Protein AF-A0A2T7FY55-F1 (afdb_monomer)

Solvent-accessible surface area (backbone atoms only — not comparable to full-atom values): 10833 Å² total; per-residue (Å²): 139,86,81,87,80,81,80,79,79,83,78,86,73,77,66,60,59,60,53,49,54,50,52,52,50,51,49,53,51,50,50,52,51,48,52,51,53,51,53,52,51,52,53,49,50,55,49,49,54,43,37,56,49,37,62,49,42,64,53,26,47,71,76,35,70,55,24,49,34,50,51,50,52,50,51,33,41,61,76,43,40,71,61,50,52,50,41,59,73,67,65,55,52,70,69,58,51,50,53,43,38,58,64,56,46,41,40,45,101,42,74,67,47,20,49,52,46,49,47,32,54,52,54,53,24,46,53,31,30,36,42,39,50,20,45,70,40,66,50,97,87,44,103,50,57,75,37,64,60,69,58,48,42,75,75,40,30,74,56,28,32,58,49,38,78,70,40,45,70,61,36,52,54,50,20,71,73,70,76,45,79,58,35,53,25,24,45,41,32,42,76,27,82,63,50,55,131

Structure (mmCIF, N/CA/C/O backbone):
data_AF-A0A2T7FY55-F1
#
_entry.id   AF-A0A2T7FY55-F1
#
loop_
_atom_site.group_PDB
_atom_site.id
_atom_site.type_symbol
_atom_site.label_atom_id
_atom_site.label_alt_id
_atom_site.label_comp_id
_atom_site.label_asym_id
_atom_site.label_entity_id
_atom_site.label_seq_id
_atom_site.pdbx_PDB_ins_code
_atom_site.Cartn_x
_atom_site.Cartn_y
_atom_site.Cartn_z
_atom_site.occupancy
_atom_site.B_iso_or_equiv
_atom_site.auth_seq_id
_atom_site.auth_comp_id
_atom_site.auth_asym_id
_atom_site.auth_atom_id
_atom_site.pdbx_PDB_model_num
ATOM 1 N N . MET A 1 1 ? 41.873 37.526 -88.642 1.00 41.06 1 MET A N 1
ATOM 2 C CA . MET A 1 1 ? 42.008 36.178 -88.055 1.00 41.06 1 MET A CA 1
ATOM 3 C C . MET A 1 1 ? 41.679 36.303 -86.583 1.00 41.06 1 MET A C 1
ATOM 5 O O . MET A 1 1 ? 42.446 36.908 -85.849 1.00 41.06 1 MET A O 1
ATOM 9 N N . ALA A 1 2 ? 40.479 35.867 -86.211 1.00 38.84 2 ALA A N 1
ATOM 10 C CA . ALA A 1 2 ? 39.993 35.838 -84.839 1.00 38.84 2 ALA A CA 1
ATOM 11 C C . ALA A 1 2 ? 40.298 34.455 -84.254 1.00 38.84 2 ALA A C 1
ATOM 13 O O . ALA A 1 2 ? 40.080 33.453 -84.932 1.00 38.84 2 ALA A O 1
ATOM 14 N N . VAL A 1 3 ? 40.803 34.405 -83.024 1.00 41.91 3 VAL A N 1
ATOM 15 C CA . VAL A 1 3 ? 40.862 33.175 -82.230 1.00 41.91 3 VAL A CA 1
ATOM 16 C C . VAL A 1 3 ? 40.068 33.452 -80.961 1.00 41.91 3 VAL A C 1
ATOM 18 O O . VAL A 1 3 ? 40.543 34.122 -80.048 1.00 41.91 3 VAL A O 1
ATOM 21 N N . GLU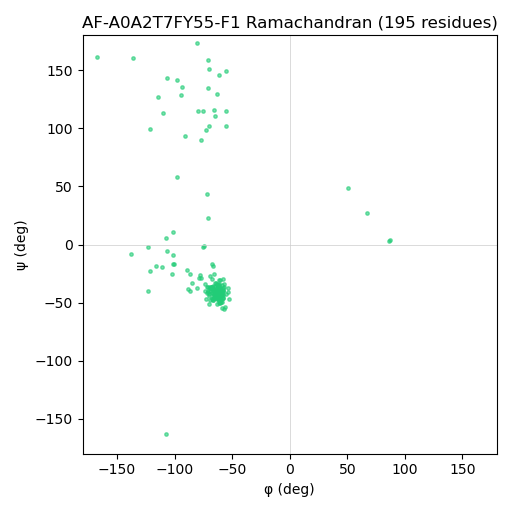 A 1 4 ? 38.819 32.989 -80.959 1.00 44.56 4 GLU A N 1
ATOM 22 C CA . GLU A 1 4 ? 37.976 32.875 -79.772 1.00 44.56 4 GLU A CA 1
ATOM 23 C C . GLU A 1 4 ? 38.596 31.846 -78.823 1.00 44.56 4 GLU A C 1
ATOM 25 O O . GLU A 1 4 ? 38.605 30.647 -79.097 1.00 44.56 4 GLU A O 1
ATOM 30 N N . ALA A 1 5 ? 39.106 32.310 -77.685 1.00 47.56 5 ALA A N 1
ATOM 31 C CA . ALA A 1 5 ? 39.381 31.451 -76.544 1.00 47.56 5 ALA A CA 1
ATOM 32 C C . ALA A 1 5 ? 38.128 31.426 -75.660 1.00 47.56 5 ALA A C 1
ATOM 34 O O . ALA A 1 5 ? 37.916 32.293 -74.814 1.00 47.56 5 ALA A O 1
ATOM 35 N N . THR A 1 6 ? 37.272 30.432 -75.889 1.00 47.34 6 THR A N 1
ATOM 36 C CA . THR A 1 6 ? 36.131 30.097 -75.031 1.00 47.34 6 THR A CA 1
ATOM 37 C C . THR A 1 6 ? 36.590 29.845 -73.596 1.00 47.34 6 THR A C 1
ATOM 39 O O . THR A 1 6 ? 37.279 28.860 -73.316 1.00 47.34 6 THR A O 1
ATOM 42 N N . SER A 1 7 ? 36.161 30.710 -72.676 1.00 47.16 7 SER A N 1
ATOM 43 C CA . SER A 1 7 ? 36.239 30.485 -71.238 1.00 47.16 7 SER A CA 1
ATOM 44 C C . SER A 1 7 ? 35.246 29.387 -70.849 1.00 47.16 7 SER A C 1
ATOM 46 O O . SER A 1 7 ? 34.036 29.586 -70.747 1.00 47.16 7 SER A O 1
ATOM 48 N N . LYS A 1 8 ? 35.752 28.171 -70.637 1.00 42.62 8 LYS A N 1
ATOM 49 C CA . LYS A 1 8 ? 34.955 27.098 -70.040 1.00 42.62 8 LYS A CA 1
ATOM 50 C C . LYS A 1 8 ? 34.866 27.358 -68.536 1.00 42.62 8 LYS A C 1
ATOM 52 O O . LYS A 1 8 ? 35.723 26.948 -67.761 1.00 42.62 8 LYS A O 1
ATOM 57 N N . SER A 1 9 ? 33.830 28.098 -68.150 1.00 41.28 9 SER A N 1
ATOM 58 C CA . SER A 1 9 ? 33.337 28.185 -66.777 1.00 41.28 9 SER A CA 1
ATOM 59 C C . SER A 1 9 ? 33.021 26.769 -66.277 1.00 41.28 9 SER A C 1
ATOM 61 O O . SER A 1 9 ? 32.007 26.181 -66.651 1.00 41.28 9 SER A O 1
ATOM 63 N N . LEU A 1 10 ? 33.908 26.191 -65.461 1.00 46.00 10 LEU A N 1
ATOM 64 C CA . LEU A 1 10 ? 33.531 25.094 -64.573 1.00 46.00 10 LEU A CA 1
ATOM 65 C C . LEU A 1 10 ? 32.698 25.706 -63.447 1.00 46.00 10 LEU A C 1
ATOM 67 O O . LEU A 1 10 ? 33.237 26.283 -62.506 1.00 46.00 10 LEU A O 1
ATOM 71 N N . ARG A 1 11 ? 31.378 25.607 -63.575 1.00 46.81 11 ARG A N 1
ATOM 72 C CA . ARG A 1 11 ? 30.421 25.873 -62.501 1.00 46.81 11 ARG A CA 1
ATOM 73 C C . ARG A 1 11 ? 30.360 24.636 -61.590 1.00 46.81 11 ARG A C 1
ATOM 75 O O . ARG A 1 11 ? 29.910 23.595 -62.070 1.00 46.81 11 ARG A O 1
ATOM 82 N N . PRO A 1 12 ? 30.770 24.696 -60.310 1.00 47.00 12 PRO A N 1
ATOM 83 C CA . PRO A 1 12 ? 30.614 23.594 -59.372 1.00 47.00 12 PRO A CA 1
ATOM 84 C C . PRO A 1 12 ? 29.356 23.827 -58.520 1.00 47.00 12 PRO A C 1
ATOM 86 O O . PRO A 1 12 ? 29.442 23.934 -57.301 1.00 47.00 12 PRO A O 1
ATOM 89 N N . ASP A 1 13 ? 28.189 23.960 -59.154 1.00 51.72 13 ASP A N 1
ATOM 90 C CA . ASP A 1 13 ? 26.934 24.265 -58.438 1.00 51.72 13 ASP A CA 1
ATOM 91 C C . ASP A 1 13 ? 26.038 23.024 -58.238 1.00 51.72 13 ASP A C 1
ATOM 93 O O . ASP A 1 13 ? 25.067 23.081 -57.491 1.00 51.72 13 ASP A O 1
ATOM 97 N N . GLY A 1 14 ? 26.361 21.884 -58.866 1.00 51.47 14 GLY A N 1
ATOM 98 C CA . GLY A 1 14 ? 25.497 20.691 -58.873 1.00 51.47 14 GLY A CA 1
ATOM 99 C C . GLY A 1 14 ? 25.698 19.689 -57.729 1.00 51.47 14 GLY A C 1
ATOM 100 O O . GLY A 1 14 ? 24.786 18.926 -57.440 1.00 51.47 14 GLY A O 1
ATOM 101 N N . ASP A 1 15 ? 26.862 19.685 -57.072 1.00 52.16 15 ASP A N 1
ATOM 102 C CA . ASP A 1 15 ? 27.245 18.622 -56.116 1.00 52.16 15 ASP A CA 1
ATOM 103 C C . ASP A 1 15 ? 27.054 19.037 -54.640 1.00 52.16 15 ASP A C 1
ATOM 105 O O . ASP A 1 15 ? 26.987 18.222 -53.722 1.00 52.16 15 ASP A O 1
ATOM 109 N N . ARG A 1 16 ? 26.911 20.346 -54.391 1.00 53.22 16 ARG A N 1
ATOM 110 C CA . ARG A 1 16 ? 26.749 20.899 -53.037 1.00 53.22 16 ARG A CA 1
ATOM 111 C C . ARG A 1 16 ? 25.334 20.754 -52.483 1.00 53.22 16 ARG A C 1
ATOM 113 O O . ARG A 1 16 ? 25.193 20.637 -51.271 1.00 53.22 16 ARG A O 1
ATOM 120 N N . SER A 1 17 ? 24.302 20.737 -53.329 1.00 57.53 17 SER A N 1
ATOM 121 C CA . SER A 1 17 ? 22.912 20.588 -52.872 1.00 57.53 17 SER A CA 1
ATOM 122 C C . SER A 1 17 ? 22.618 19.166 -52.389 1.00 57.53 17 SER A C 1
ATOM 124 O O . SER A 1 17 ? 22.025 18.992 -51.329 1.00 57.53 17 SER A O 1
ATOM 126 N N . ALA A 1 18 ? 23.105 18.145 -53.102 1.00 57.88 18 ALA A N 1
ATOM 127 C CA . ALA A 1 18 ? 22.964 16.746 -52.701 1.00 57.88 18 ALA A CA 1
ATOM 128 C C . ALA A 1 18 ? 23.719 16.446 -51.395 1.00 57.88 18 ALA A C 1
ATOM 130 O O . ALA A 1 18 ? 23.165 15.816 -50.495 1.00 57.88 18 ALA A O 1
ATOM 131 N N . ALA A 1 19 ? 24.946 16.961 -51.252 1.00 60.97 19 ALA A N 1
ATOM 132 C CA . ALA A 1 19 ? 25.721 16.840 -50.019 1.00 60.97 19 ALA A CA 1
ATOM 133 C C . ALA A 1 19 ? 25.040 17.536 -48.825 1.00 60.97 19 ALA A C 1
ATOM 135 O O . ALA A 1 19 ? 25.044 17.001 -47.717 1.00 60.97 19 ALA A O 1
ATOM 136 N N . PHE A 1 20 ? 24.413 18.696 -49.053 1.00 64.12 20 PHE A N 1
ATOM 137 C CA . PHE A 1 20 ? 23.680 19.427 -48.019 1.00 64.12 20 PHE A CA 1
ATOM 138 C C . PHE A 1 20 ? 22.450 18.649 -47.531 1.00 64.12 20 PHE A C 1
ATOM 140 O O . PHE A 1 20 ? 22.283 18.466 -46.328 1.00 64.12 20 PHE A O 1
ATOM 147 N N . HIS A 1 21 ? 21.654 18.091 -48.449 1.00 67.81 21 HIS A N 1
ATOM 148 C CA . HIS A 1 21 ? 20.511 17.246 -48.093 1.00 67.81 21 HIS A CA 1
ATOM 149 C C . HIS A 1 21 ? 20.922 15.949 -47.382 1.00 67.81 21 HIS A C 1
ATOM 151 O O . HIS A 1 21 ? 20.207 15.479 -46.500 1.00 67.81 21 HIS A O 1
ATOM 157 N N . TYR A 1 22 ? 22.082 15.379 -47.721 1.00 73.69 22 TYR A N 1
ATOM 158 C CA . TYR A 1 22 ? 22.590 14.174 -47.064 1.00 73.69 22 TYR A CA 1
ATOM 159 C C . TYR A 1 22 ? 23.028 14.450 -45.618 1.00 73.69 22 TYR A C 1
ATOM 161 O O . TYR A 1 22 ? 22.708 13.679 -44.715 1.00 73.69 22 TYR A O 1
ATOM 169 N N . ILE A 1 23 ? 23.714 15.574 -45.378 1.00 76.94 23 ILE A N 1
ATOM 170 C CA . ILE A 1 23 ? 24.108 16.005 -44.028 1.00 76.94 23 ILE A CA 1
ATOM 171 C C . ILE A 1 23 ? 22.873 16.340 -43.184 1.00 76.94 23 ILE A C 1
ATOM 173 O O . ILE A 1 23 ? 22.800 15.940 -42.023 1.00 76.94 23 ILE A O 1
ATOM 177 N N . GLU A 1 24 ? 21.888 17.025 -43.764 1.00 78.19 24 GLU A N 1
ATOM 178 C CA . GLU A 1 24 ? 20.630 17.349 -43.090 1.00 78.19 24 GLU A CA 1
ATOM 179 C C . GLU A 1 24 ? 19.862 16.077 -42.695 1.00 78.19 24 GLU A C 1
ATOM 181 O O . GLU A 1 24 ? 19.454 15.936 -41.542 1.00 78.19 24 GLU A O 1
ATOM 186 N N . LEU A 1 25 ? 19.746 15.100 -43.602 1.00 84.69 25 LEU A N 1
ATOM 187 C CA . LEU A 1 25 ? 19.111 13.811 -43.321 1.00 84.69 25 LEU A CA 1
ATOM 188 C C . LEU A 1 25 ? 19.842 13.041 -42.210 1.00 84.69 25 LEU A C 1
ATOM 190 O O . LEU A 1 25 ? 19.200 12.542 -41.287 1.00 84.69 25 LEU A O 1
ATOM 194 N N . ILE A 1 26 ? 21.178 12.963 -42.266 1.00 85.25 26 ILE A N 1
ATOM 195 C CA . ILE A 1 26 ? 21.984 12.310 -41.222 1.00 85.25 26 ILE A CA 1
ATOM 196 C C . ILE A 1 26 ? 21.785 13.011 -39.879 1.00 85.25 26 ILE A C 1
ATOM 198 O O . ILE A 1 26 ? 21.645 12.332 -38.865 1.00 85.25 26 ILE A O 1
ATOM 202 N N . SER A 1 27 ? 21.736 14.346 -39.863 1.00 85.19 27 SER A N 1
ATOM 203 C CA . SER A 1 27 ? 21.468 15.115 -38.648 1.00 85.19 27 SER A CA 1
ATOM 204 C C . SER A 1 27 ? 20.103 14.763 -38.063 1.00 85.19 27 SER A C 1
ATOM 206 O O . SER A 1 27 ? 20.018 14.463 -36.877 1.00 85.19 27 SER A O 1
ATOM 208 N N . TRP A 1 28 ? 19.046 14.729 -38.878 1.00 83.88 28 TRP A N 1
ATOM 209 C CA . TRP A 1 28 ? 17.704 14.354 -38.421 1.00 83.88 28 TRP A CA 1
ATOM 210 C C . TRP A 1 28 ? 17.645 12.928 -37.878 1.00 83.88 28 TRP A C 1
ATOM 212 O O . TRP A 1 28 ? 17.066 12.702 -36.816 1.00 83.88 28 TRP A O 1
ATOM 222 N N . VAL A 1 29 ? 18.276 11.972 -38.564 1.00 88.19 29 VAL A N 1
ATOM 223 C CA . VAL A 1 29 ? 18.352 10.580 -38.102 1.00 88.19 29 VAL A CA 1
ATOM 224 C C . VAL A 1 29 ? 19.142 10.492 -36.798 1.00 88.19 29 VAL A C 1
ATOM 226 O O . VAL A 1 29 ? 18.687 9.848 -35.857 1.00 88.19 29 VAL A O 1
ATOM 229 N 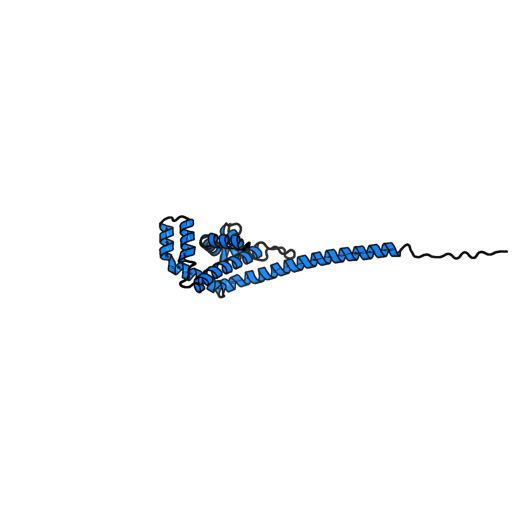N . ALA A 1 30 ? 20.283 11.175 -36.694 1.00 86.88 30 ALA A N 1
ATOM 230 C CA . ALA A 1 30 ? 21.091 11.202 -35.480 1.00 86.88 30 ALA A CA 1
ATOM 231 C C . ALA A 1 30 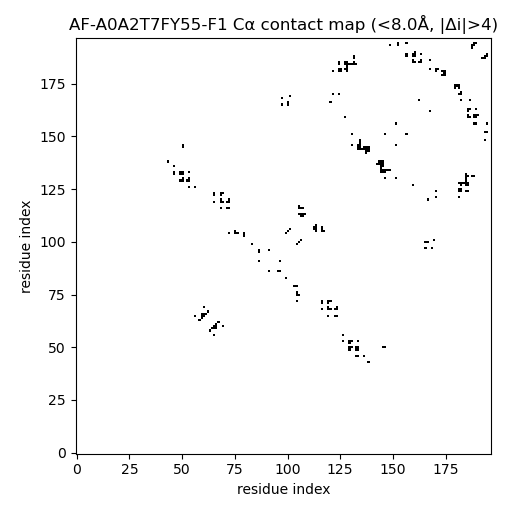? 20.328 11.826 -34.302 1.00 86.88 30 ALA A C 1
ATOM 233 O O . ALA A 1 30 ? 20.365 11.286 -33.197 1.00 86.88 30 ALA A O 1
ATOM 234 N N . THR A 1 31 ? 19.585 12.913 -34.527 1.00 87.19 31 THR A N 1
ATOM 235 C CA . THR A 1 31 ? 18.724 13.526 -33.509 1.00 87.19 31 THR A CA 1
ATOM 236 C C . THR A 1 31 ? 17.586 12.593 -33.103 1.00 87.19 31 THR A C 1
ATOM 238 O O . THR A 1 31 ? 17.352 12.418 -31.910 1.00 87.19 31 THR A O 1
ATOM 241 N N . ALA A 1 32 ? 16.910 11.947 -34.056 1.00 86.25 32 ALA A N 1
ATOM 242 C CA . ALA A 1 32 ? 15.831 11.005 -33.766 1.00 86.25 32 ALA A CA 1
ATOM 243 C C . ALA A 1 32 ? 16.333 9.806 -32.945 1.00 86.25 32 ALA A C 1
ATOM 245 O O . ALA A 1 32 ? 15.726 9.450 -31.935 1.00 86.25 32 ALA A O 1
ATOM 246 N N . VAL A 1 33 ? 17.480 9.234 -33.323 1.00 89.31 33 VAL A N 1
ATOM 247 C CA . VAL A 1 33 ? 18.140 8.157 -32.573 1.00 89.31 33 VAL A CA 1
ATOM 248 C C . VAL A 1 33 ? 18.578 8.646 -31.192 1.00 89.31 33 VAL A C 1
ATOM 250 O O . VAL A 1 33 ? 18.373 7.941 -30.210 1.00 89.31 33 VAL A O 1
ATOM 253 N N . GLY A 1 34 ? 19.121 9.860 -31.084 1.00 81.69 34 GLY A N 1
ATOM 254 C CA . GLY A 1 34 ? 19.513 10.456 -29.808 1.00 81.69 34 GLY A CA 1
ATOM 255 C C . GLY A 1 34 ? 18.332 10.642 -28.852 1.00 81.69 34 GLY A C 1
ATOM 256 O O . GLY A 1 34 ? 18.419 10.246 -27.691 1.00 81.69 34 GLY A O 1
ATOM 257 N N . ILE A 1 35 ? 17.207 11.179 -29.338 1.00 83.44 35 ILE A N 1
ATOM 258 C CA . ILE A 1 35 ? 15.971 11.344 -28.554 1.00 83.44 35 ILE A CA 1
ATOM 259 C C . ILE A 1 35 ? 15.442 9.982 -28.115 1.00 83.44 35 ILE A C 1
ATOM 261 O O . ILE A 1 35 ? 15.131 9.796 -26.940 1.00 83.44 35 ILE A O 1
ATOM 265 N N . PHE A 1 36 ? 15.387 9.024 -29.042 1.00 81.12 36 PHE A N 1
ATOM 266 C CA . PHE A 1 36 ? 14.952 7.663 -28.760 1.00 81.12 36 PHE A CA 1
ATOM 267 C C . PHE A 1 36 ? 15.811 7.045 -27.651 1.00 81.12 36 PHE A C 1
ATOM 269 O O . PHE A 1 36 ? 15.294 6.684 -26.598 1.00 81.12 36 PHE A O 1
ATOM 276 N N . LEU A 1 37 ? 17.134 7.013 -27.820 1.00 79.50 37 LEU A N 1
ATOM 277 C CA . LEU A 1 37 ? 18.049 6.451 -26.825 1.00 79.50 37 LEU A CA 1
ATOM 278 C C . LEU A 1 37 ? 17.951 7.160 -25.470 1.00 79.50 37 LEU A C 1
ATOM 280 O O . LEU A 1 37 ? 17.925 6.486 -24.443 1.00 79.50 37 LEU A O 1
ATOM 284 N N . THR A 1 38 ? 17.840 8.490 -25.452 1.00 76.00 38 THR A N 1
ATOM 285 C CA . THR A 1 38 ? 17.700 9.263 -24.207 1.00 76.00 38 THR A CA 1
ATOM 286 C C . THR A 1 38 ? 16.398 8.921 -23.484 1.00 76.00 38 THR A C 1
ATOM 288 O O . THR A 1 38 ? 16.406 8.719 -22.271 1.00 76.00 38 THR A O 1
ATOM 291 N N . PHE A 1 39 ? 15.285 8.792 -24.213 1.00 74.44 39 PHE A N 1
ATOM 292 C CA . PHE A 1 39 ? 14.002 8.386 -23.640 1.00 74.44 39 PHE A CA 1
ATOM 293 C C . PHE A 1 39 ? 14.090 6.997 -22.995 1.00 74.44 39 PHE A C 1
ATOM 295 O O . PHE A 1 39 ? 13.669 6.817 -21.853 1.00 74.44 39 PHE A O 1
ATOM 302 N N . PHE A 1 40 ? 14.707 6.030 -23.681 1.00 73.06 40 PHE A N 1
ATOM 303 C CA . PHE A 1 40 ? 14.899 4.683 -23.138 1.00 73.06 40 PHE A CA 1
ATOM 304 C C . PHE A 1 40 ? 15.849 4.647 -21.943 1.00 73.06 40 PHE A C 1
ATOM 306 O O . PHE A 1 40 ? 15.582 3.923 -20.987 1.00 73.06 40 PHE A O 1
ATOM 313 N N . GLN A 1 41 ? 16.929 5.430 -21.959 1.00 74.81 41 GLN A N 1
ATOM 314 C CA . GLN A 1 41 ? 17.845 5.534 -20.822 1.00 74.81 41 GLN A CA 1
ATOM 315 C C . GLN A 1 41 ? 17.155 6.138 -19.599 1.00 74.81 41 GLN A C 1
ATOM 317 O O . GLN A 1 41 ? 17.321 5.625 -18.496 1.00 74.81 41 GLN A O 1
ATOM 322 N N . LEU A 1 42 ? 16.341 7.180 -19.787 1.00 74.31 42 LEU A N 1
ATOM 323 C CA . LEU A 1 42 ? 15.595 7.807 -18.699 1.00 74.31 42 LEU A CA 1
ATOM 324 C C . LEU A 1 42 ? 14.518 6.868 -18.139 1.00 74.31 42 LEU A C 1
ATOM 326 O O . LEU A 1 42 ? 14.367 6.753 -16.923 1.00 74.31 42 LEU A O 1
ATOM 330 N N . ALA A 1 43 ? 13.802 6.157 -19.014 1.00 67.69 43 ALA A N 1
ATOM 331 C CA . ALA A 1 43 ? 12.832 5.145 -18.611 1.00 67.69 43 ALA A CA 1
ATOM 332 C C . ALA A 1 43 ? 13.508 4.009 -17.825 1.00 67.69 43 ALA A C 1
ATOM 334 O O . ALA A 1 43 ? 13.060 3.672 -16.730 1.00 67.69 43 ALA A O 1
ATOM 335 N N . ALA A 1 44 ? 14.624 3.476 -18.332 1.00 66.19 44 ALA A N 1
ATOM 336 C CA . ALA A 1 44 ? 15.397 2.439 -17.657 1.00 66.19 44 ALA A CA 1
ATOM 337 C C . ALA A 1 44 ? 15.917 2.914 -16.294 1.00 66.19 44 ALA A C 1
ATOM 339 O O . ALA A 1 44 ? 15.718 2.206 -15.312 1.00 66.19 44 ALA A O 1
ATOM 340 N N . ALA A 1 45 ? 16.476 4.127 -16.210 1.00 67.25 45 ALA A N 1
ATOM 341 C CA . ALA A 1 45 ? 16.986 4.714 -14.971 1.00 67.25 45 ALA A CA 1
ATOM 342 C C . ALA A 1 45 ? 15.886 4.931 -13.920 1.00 67.25 45 ALA A C 1
ATOM 344 O O . ALA A 1 45 ? 16.094 4.654 -12.740 1.00 67.25 45 ALA A O 1
ATOM 345 N N . ASN A 1 46 ? 14.698 5.381 -14.336 1.00 67.75 46 ASN A N 1
ATOM 346 C CA . ASN A 1 46 ? 13.552 5.521 -13.436 1.00 67.75 46 ASN A CA 1
ATOM 347 C C . ASN A 1 46 ? 13.098 4.167 -12.886 1.00 67.75 46 ASN A C 1
ATOM 349 O O . ASN A 1 46 ? 12.847 4.051 -11.687 1.00 67.75 46 ASN A O 1
ATOM 353 N N . ILE A 1 47 ? 13.031 3.141 -13.738 1.00 62.41 47 ILE A N 1
ATOM 354 C CA . ILE A 1 47 ? 12.717 1.778 -13.304 1.00 62.41 47 ILE A CA 1
ATOM 355 C C . ILE A 1 47 ? 13.844 1.246 -12.408 1.00 62.41 47 ILE A C 1
ATOM 357 O O . ILE A 1 47 ? 13.540 0.666 -11.377 1.00 62.41 47 ILE A O 1
ATOM 361 N N . ASP A 1 48 ? 15.121 1.486 -12.738 1.00 63.06 48 ASP A N 1
ATOM 362 C CA . ASP A 1 48 ? 16.286 1.015 -11.968 1.00 63.06 48 ASP A CA 1
ATOM 363 C C . ASP A 1 48 ? 16.266 1.595 -10.555 1.00 63.06 48 ASP A C 1
ATOM 365 O O . ASP A 1 48 ? 16.462 0.870 -9.579 1.00 63.06 48 ASP A O 1
ATOM 369 N N . ARG A 1 49 ? 15.929 2.885 -10.441 1.00 62.97 49 ARG A N 1
ATOM 370 C CA . ARG A 1 49 ? 15.740 3.564 -9.160 1.00 62.97 49 ARG A CA 1
ATOM 371 C C . ARG A 1 49 ? 14.614 2.927 -8.344 1.00 62.97 49 ARG A C 1
ATOM 373 O O . ARG A 1 49 ? 14.812 2.667 -7.164 1.00 62.97 49 ARG A O 1
ATOM 380 N N . ARG A 1 50 ? 13.469 2.629 -8.971 1.00 60.56 50 ARG A N 1
ATOM 381 C CA . ARG A 1 50 ? 12.331 1.959 -8.313 1.00 60.56 50 ARG A CA 1
ATOM 382 C C . ARG A 1 50 ? 12.679 0.531 -7.871 1.00 60.56 50 ARG A C 1
ATOM 384 O O . ARG A 1 50 ? 12.367 0.151 -6.750 1.00 60.56 50 ARG A O 1
ATOM 391 N N . THR A 1 51 ? 13.401 -0.236 -8.689 1.00 59.94 51 THR A N 1
ATOM 392 C CA . THR A 1 51 ? 13.858 -1.594 -8.337 1.00 59.94 51 THR A CA 1
ATOM 393 C C . THR A 1 51 ? 14.934 -1.617 -7.253 1.00 59.94 51 THR A C 1
ATOM 395 O O . THR A 1 51 ? 14.910 -2.498 -6.397 1.00 59.94 51 THR A O 1
ATOM 398 N N . GLY A 1 52 ? 15.849 -0.642 -7.236 1.00 59.94 52 GLY A N 1
ATOM 399 C CA . GLY A 1 52 ? 16.815 -0.486 -6.146 1.00 59.94 52 GLY A CA 1
ATOM 400 C C . GLY A 1 52 ? 16.120 -0.223 -4.807 1.00 59.94 52 GLY A C 1
ATOM 401 O O . GLY A 1 52 ? 16.475 -0.829 -3.798 1.00 59.94 52 GLY A O 1
ATOM 402 N N . SER A 1 53 ? 15.072 0.606 -4.817 1.00 59.78 53 SER A N 1
ATOM 403 C CA . SER A 1 53 ? 14.212 0.826 -3.651 1.00 59.78 53 SER A CA 1
ATOM 404 C C . SER A 1 53 ? 13.432 -0.436 -3.257 1.00 59.78 53 SER A C 1
ATOM 406 O O . SER A 1 53 ? 13.368 -0.754 -2.072 1.00 59.78 53 SER A O 1
ATOM 408 N N . ALA A 1 54 ? 12.941 -1.219 -4.224 1.00 59.41 54 ALA A N 1
ATOM 409 C CA . ALA A 1 54 ? 12.185 -2.450 -3.972 1.00 59.41 54 ALA A CA 1
ATOM 410 C C . ALA A 1 54 ? 12.943 -3.495 -3.132 1.00 59.41 54 ALA A C 1
ATOM 412 O O . ALA A 1 54 ? 12.383 -4.062 -2.195 1.00 59.41 54 ALA A O 1
ATOM 413 N N . LEU A 1 55 ? 14.231 -3.718 -3.415 1.00 59.25 55 LEU A N 1
ATOM 414 C CA . LEU A 1 55 ? 15.073 -4.629 -2.625 1.00 59.25 55 LEU A CA 1
ATOM 415 C C . LEU A 1 55 ? 15.357 -4.092 -1.216 1.00 59.25 55 LEU A C 1
ATOM 417 O O . LEU A 1 55 ? 15.367 -4.868 -0.261 1.00 59.25 55 LEU A O 1
ATOM 421 N N . SER A 1 56 ? 15.526 -2.773 -1.073 1.00 64.81 56 SER A N 1
ATOM 422 C CA . SER A 1 56 ? 15.698 -2.145 0.243 1.00 64.81 56 SER A CA 1
ATOM 423 C C . SER A 1 56 ? 14.445 -2.255 1.115 1.00 64.81 56 SER A C 1
ATOM 425 O O . SER A 1 56 ? 14.556 -2.321 2.336 1.00 64.81 56 SER A O 1
ATOM 427 N N . TYR A 1 57 ? 13.256 -2.382 0.513 1.00 65.88 57 TYR A N 1
ATOM 428 C CA . TYR A 1 57 ? 12.017 -2.521 1.269 1.00 65.88 57 TYR A CA 1
ATOM 429 C C . TYR A 1 57 ? 11.913 -3.835 2.033 1.00 65.88 57 TYR A C 1
ATOM 431 O O . TYR A 1 57 ? 11.328 -3.828 3.106 1.00 65.88 57 TYR A O 1
ATOM 439 N N . ALA A 1 58 ? 12.511 -4.938 1.575 1.00 62.53 58 ALA A N 1
ATOM 440 C CA . ALA A 1 58 ? 12.530 -6.172 2.368 1.00 62.53 58 ALA A CA 1
ATOM 441 C C . ALA A 1 58 ? 13.289 -5.983 3.694 1.00 62.53 58 ALA A C 1
ATOM 443 O O . ALA A 1 58 ? 12.841 -6.436 4.749 1.00 62.53 58 ALA A O 1
ATOM 444 N N . GLU A 1 59 ? 14.404 -5.253 3.649 1.00 64.88 59 GLU A N 1
ATOM 445 C CA . GLU A 1 59 ? 15.176 -4.898 4.837 1.00 64.88 59 GLU A CA 1
ATOM 446 C C . GLU A 1 59 ? 14.415 -3.878 5.698 1.00 64.88 59 GLU A C 1
ATOM 448 O O . GLU A 1 59 ? 14.165 -4.141 6.878 1.00 64.88 59 GLU A O 1
ATOM 453 N N . SER A 1 60 ? 13.935 -2.777 5.103 1.00 66.88 60 SER A N 1
ATOM 454 C CA . SER A 1 60 ? 13.164 -1.735 5.796 1.00 66.88 60 SER A CA 1
ATOM 455 C C . SER A 1 60 ? 11.850 -2.242 6.396 1.00 66.88 60 SER A C 1
ATOM 457 O O . SER A 1 60 ? 11.429 -1.752 7.439 1.00 66.88 60 SER A O 1
ATOM 459 N N . PHE A 1 61 ? 11.218 -3.249 5.798 1.00 66.12 61 PHE A N 1
ATOM 460 C CA . PHE A 1 61 ? 10.024 -3.903 6.332 1.00 66.12 61 PHE A CA 1
ATOM 461 C C . PHE A 1 61 ? 10.330 -4.730 7.591 1.00 66.12 61 PHE A C 1
ATOM 463 O O . PHE A 1 61 ? 9.466 -4.908 8.455 1.00 66.12 61 PHE A O 1
ATOM 470 N N . SER A 1 62 ? 11.566 -5.222 7.728 1.00 62.06 62 SER A N 1
ATOM 471 C CA . SER A 1 62 ? 12.004 -5.976 8.905 1.00 62.06 62 SER A CA 1
ATOM 472 C C . SER A 1 62 ? 12.518 -5.076 10.042 1.00 62.06 62 SER A C 1
ATOM 474 O O . SER A 1 62 ? 12.205 -5.333 11.210 1.00 62.06 62 SER A O 1
ATOM 476 N N . THR A 1 63 ? 13.266 -4.013 9.722 1.00 64.00 63 THR A N 1
ATOM 477 C CA . THR A 1 63 ? 14.047 -3.232 10.704 1.00 64.00 63 THR A CA 1
ATOM 478 C C . THR A 1 63 ? 13.993 -1.710 10.537 1.00 64.00 63 THR A C 1
ATOM 480 O O . THR A 1 63 ? 14.486 -1.021 11.425 1.00 64.00 63 THR A O 1
ATOM 483 N N . GLY A 1 64 ? 13.402 -1.181 9.462 1.00 75.44 64 GLY A N 1
ATOM 484 C CA . GLY A 1 64 ? 13.331 0.261 9.177 1.00 75.44 64 GLY A CA 1
ATOM 485 C C . GLY A 1 64 ? 11.941 0.876 9.376 1.00 75.44 64 GLY A C 1
ATOM 486 O O . GLY A 1 64 ? 11.064 0.271 9.994 1.00 75.44 64 GLY A O 1
ATOM 487 N N . ASP A 1 65 ? 11.735 2.067 8.803 1.00 77.44 65 ASP A N 1
ATOM 488 C CA . ASP A 1 65 ? 10.520 2.885 8.970 1.00 77.44 65 ASP A CA 1
ATOM 489 C C . ASP A 1 65 ? 9.229 2.146 8.564 1.00 77.44 65 ASP A C 1
ATOM 491 O O . ASP A 1 65 ? 8.206 2.235 9.241 1.00 77.44 65 ASP A O 1
ATOM 495 N N . LEU A 1 66 ? 9.280 1.321 7.512 1.00 79.56 66 LEU A N 1
ATOM 496 C CA . LEU A 1 66 ? 8.154 0.466 7.104 1.00 79.56 66 LEU A CA 1
ATOM 497 C C . LEU A 1 66 ? 7.816 -0.601 8.151 1.00 79.56 66 LEU A C 1
ATOM 499 O O . LEU A 1 66 ? 6.647 -0.927 8.363 1.00 79.56 66 LEU A O 1
ATOM 503 N N . GLY A 1 67 ? 8.829 -1.134 8.836 1.00 78.81 67 GLY A N 1
ATOM 504 C CA . GLY A 1 67 ? 8.644 -2.018 9.979 1.00 78.81 67 GLY A CA 1
ATOM 505 C C . GLY A 1 67 ? 7.933 -1.314 11.135 1.00 78.81 67 GLY A C 1
ATOM 506 O O . GLY A 1 67 ? 7.105 -1.934 11.809 1.00 78.81 67 GLY A O 1
ATOM 507 N N . ASP A 1 68 ? 8.193 -0.023 11.336 1.00 85.25 68 ASP A N 1
ATOM 508 C CA . ASP A 1 68 ? 7.523 0.788 12.351 1.00 85.25 68 ASP A CA 1
ATOM 509 C C . ASP A 1 68 ? 6.085 1.135 11.963 1.00 85.25 68 ASP A C 1
ATOM 511 O O . ASP A 1 68 ? 5.196 0.988 12.805 1.00 85.25 68 ASP A O 1
ATOM 515 N N . PHE A 1 69 ? 5.809 1.448 10.694 1.00 86.31 69 PHE A N 1
ATOM 516 C CA . PHE A 1 69 ? 4.439 1.579 10.187 1.00 86.31 69 PHE A CA 1
ATOM 517 C C . PHE A 1 69 ? 3.649 0.277 10.318 1.00 86.31 69 PHE A C 1
ATOM 519 O O . PHE A 1 69 ? 2.524 0.283 10.824 1.00 86.31 69 PHE A O 1
ATOM 526 N N . ARG A 1 70 ? 4.255 -0.869 9.982 1.00 85.12 70 ARG A N 1
ATOM 527 C CA . ARG A 1 70 ? 3.636 -2.181 10.209 1.00 85.12 70 ARG A CA 1
ATOM 528 C C . ARG A 1 70 ? 3.340 -2.396 11.687 1.00 85.12 70 ARG A C 1
ATOM 530 O O . ARG A 1 70 ? 2.222 -2.759 12.039 1.00 85.12 70 ARG A O 1
ATOM 537 N N . ARG A 1 71 ? 4.314 -2.154 12.572 1.00 86.94 71 ARG A N 1
ATOM 538 C CA . ARG A 1 71 ? 4.123 -2.281 14.027 1.00 86.94 71 ARG A CA 1
ATOM 539 C C . ARG A 1 71 ? 3.036 -1.340 14.535 1.00 86.94 71 ARG A C 1
ATOM 541 O O . ARG A 1 71 ? 2.293 -1.734 15.430 1.00 86.94 71 ARG A O 1
ATOM 548 N N . LEU A 1 72 ? 2.937 -0.126 13.998 1.00 89.88 72 LEU A N 1
ATOM 549 C CA . LEU A 1 72 ? 1.910 0.848 14.355 1.00 89.88 72 LEU A CA 1
ATOM 550 C C . LEU A 1 72 ? 0.515 0.329 13.986 1.00 89.88 72 LEU A C 1
ATOM 552 O O . LEU A 1 72 ? -0.353 0.264 14.859 1.00 89.88 72 LEU A O 1
ATOM 556 N N . LEU A 1 73 ? 0.325 -0.129 12.744 1.00 88.19 73 LEU A N 1
ATOM 557 C CA . LEU A 1 73 ? -0.935 -0.728 12.296 1.00 88.19 73 LEU A CA 1
ATOM 558 C C . LEU A 1 73 ? -1.271 -1.999 13.079 1.00 88.19 73 LEU A C 1
ATOM 560 O O . LEU A 1 73 ? -2.389 -2.139 13.567 1.00 88.19 73 LEU A O 1
ATOM 564 N N . THR A 1 74 ? -0.294 -2.885 13.301 1.00 88.19 74 THR A N 1
ATOM 565 C CA . THR A 1 74 ? -0.476 -4.093 14.119 1.00 88.19 74 THR A CA 1
ATOM 566 C C . THR A 1 74 ? -0.882 -3.743 15.550 1.00 88.19 74 THR A C 1
ATOM 568 O O . THR A 1 74 ? -1.797 -4.357 16.087 1.00 88.19 74 THR A O 1
ATOM 571 N N . LYS A 1 75 ? -0.258 -2.743 16.187 1.00 89.62 75 LYS A N 1
ATOM 572 C CA . LYS A 1 75 ? -0.648 -2.291 17.534 1.00 89.62 75 LYS A CA 1
ATOM 573 C C . LYS A 1 75 ? -2.070 -1.735 17.555 1.00 89.62 75 LYS A C 1
ATOM 575 O O . LYS A 1 75 ? -2.799 -2.005 18.508 1.00 89.62 75 LYS A O 1
ATOM 580 N N . SER A 1 76 ? -2.461 -0.968 16.537 1.00 87.94 76 SER A N 1
ATOM 581 C CA . SER A 1 76 ? -3.824 -0.439 16.431 1.00 87.94 76 SER A CA 1
ATOM 582 C C . SER A 1 76 ? -4.854 -1.554 16.246 1.00 87.94 76 SER A C 1
ATOM 584 O O . SER A 1 76 ? -5.871 -1.591 16.940 1.00 87.94 76 SER A O 1
ATOM 586 N N . TYR A 1 77 ? -4.546 -2.525 15.385 1.00 86.31 77 TYR A N 1
ATOM 587 C CA . TYR A 1 77 ? -5.367 -3.712 15.182 1.00 86.31 77 TYR A CA 1
ATOM 588 C C . TYR A 1 77 ? -5.496 -4.534 16.469 1.00 86.31 77 TYR A C 1
ATOM 590 O O . TYR A 1 77 ? -6.605 -4.816 16.908 1.00 86.31 77 TYR A O 1
ATOM 598 N N . LEU A 1 78 ? -4.380 -4.854 17.137 1.00 87.06 78 LEU A N 1
ATOM 599 C CA . LEU A 1 78 ? -4.374 -5.656 18.365 1.00 87.06 78 LEU A CA 1
ATOM 600 C C . LEU A 1 78 ? -5.150 -5.000 19.509 1.00 87.06 78 LEU A C 1
ATOM 602 O O . LEU A 1 78 ? -5.812 -5.695 20.277 1.00 87.06 78 LEU A O 1
ATOM 606 N N . ARG A 1 79 ? -5.126 -3.667 19.602 1.00 87.62 79 ARG A N 1
ATOM 607 C CA . ARG A 1 79 ? -5.938 -2.915 20.569 1.00 87.62 79 ARG A CA 1
ATOM 608 C C . ARG A 1 79 ? -7.440 -3.133 20.364 1.00 87.62 79 ARG A C 1
ATOM 610 O O . ARG A 1 79 ? -8.203 -3.099 21.322 1.00 87.62 79 ARG A O 1
ATOM 617 N N . ASN A 1 80 ? -7.838 -3.379 19.122 1.00 86.44 80 ASN A N 1
ATOM 618 C CA . ASN A 1 80 ? -9.217 -3.544 18.687 1.00 86.44 80 ASN A CA 1
ATOM 619 C C . ASN A 1 80 ? -9.572 -5.006 18.343 1.00 86.44 80 ASN A C 1
ATOM 621 O O . ASN A 1 80 ? -10.689 -5.275 17.899 1.00 86.44 80 ASN A O 1
ATOM 625 N N . ALA A 1 81 ? -8.660 -5.959 18.576 1.00 84.56 81 ALA A N 1
ATOM 626 C CA . ALA A 1 81 ? -8.782 -7.339 18.103 1.00 84.56 81 ALA A CA 1
ATOM 627 C C . ALA A 1 81 ? -10.028 -8.050 18.642 1.00 84.56 81 ALA A C 1
ATOM 629 O O . ALA A 1 81 ? -10.705 -8.749 17.898 1.00 84.56 81 ALA A O 1
ATOM 630 N N . THR A 1 82 ? -10.385 -7.827 19.910 1.00 86.00 82 THR A N 1
ATOM 631 C CA . THR A 1 82 ? -11.594 -8.418 20.503 1.00 86.00 82 THR A CA 1
ATOM 632 C C . THR A 1 82 ? -12.865 -7.976 19.774 1.00 86.00 82 THR A C 1
ATOM 634 O O . THR A 1 82 ? -13.748 -8.793 19.531 1.00 86.00 82 THR A O 1
ATOM 637 N N . ASN A 1 83 ? -12.954 -6.698 19.397 1.00 82.94 83 ASN A N 1
ATOM 638 C CA . ASN A 1 83 ? -14.114 -6.158 18.684 1.00 82.94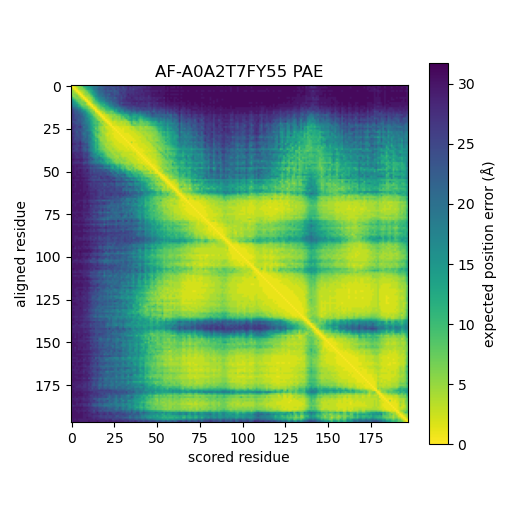 83 ASN A CA 1
ATOM 639 C C . ASN A 1 83 ? -14.153 -6.670 17.237 1.00 82.94 83 ASN A C 1
ATOM 641 O O . ASN A 1 83 ? -15.222 -6.991 16.720 1.00 82.94 83 ASN A O 1
ATOM 645 N N . PHE A 1 84 ? -12.984 -6.811 16.609 1.00 80.88 84 PHE A N 1
ATOM 646 C CA . PHE A 1 84 ? -12.868 -7.385 15.274 1.00 80.88 84 PHE A CA 1
ATOM 647 C C . PHE A 1 84 ? -13.279 -8.866 15.243 1.00 80.88 84 PHE A C 1
ATOM 649 O O . PHE A 1 84 ? -14.065 -9.270 14.390 1.00 80.88 84 PHE A O 1
ATOM 656 N N . GLU A 1 85 ? -12.840 -9.674 16.213 1.00 81.75 85 GLU A N 1
ATOM 657 C CA . GLU A 1 85 ? -13.258 -11.079 16.324 1.00 81.75 85 GLU A CA 1
ATOM 658 C C . GLU A 1 85 ? -14.764 -11.221 16.574 1.00 81.75 85 GLU A C 1
ATOM 660 O O . GLU A 1 85 ? -15.396 -12.143 16.055 1.00 81.75 85 GLU A O 1
ATOM 665 N N . GLN A 1 86 ? -15.374 -10.291 17.315 1.00 83.50 86 GLN A N 1
ATOM 666 C CA . GLN A 1 86 ? -16.828 -10.259 17.488 1.00 83.50 86 GLN A CA 1
ATOM 667 C C . GLN A 1 86 ? -17.552 -9.964 16.169 1.00 83.50 86 GLN A C 1
ATOM 669 O O . GLN A 1 86 ? -18.500 -10.677 15.837 1.00 83.50 86 GLN A O 1
ATOM 674 N N . LEU A 1 87 ? -17.084 -8.982 15.390 1.00 82.75 87 LEU A N 1
ATOM 675 C CA . LEU A 1 87 ? -17.618 -8.685 14.054 1.00 82.75 87 LEU A CA 1
ATOM 676 C C . LEU A 1 87 ? -17.485 -9.888 13.113 1.00 82.75 87 LEU A C 1
ATOM 678 O O . LEU A 1 87 ? -18.443 -10.260 12.432 1.00 82.75 87 LEU A O 1
ATOM 682 N N . ARG A 1 88 ? -16.327 -10.553 13.135 1.00 75.69 88 ARG A N 1
ATOM 683 C CA . ARG A 1 88 ? -16.064 -11.744 12.322 1.00 75.69 88 ARG A CA 1
ATOM 684 C C . ARG A 1 88 ? -16.969 -12.913 12.713 1.00 75.69 88 ARG A C 1
ATOM 686 O O . ARG A 1 88 ? -17.568 -13.555 11.853 1.00 75.69 88 ARG A O 1
ATOM 693 N N . THR A 1 89 ? -17.122 -13.160 14.014 1.00 82.12 89 THR A N 1
ATOM 694 C CA . THR A 1 89 ? -17.989 -14.225 14.550 1.00 82.12 89 THR A CA 1
ATOM 695 C C . THR A 1 89 ? -19.464 -13.959 14.242 1.00 82.12 89 THR A C 1
ATOM 697 O O . THR A 1 89 ? -20.220 -14.894 13.980 1.00 82.12 89 THR A O 1
ATOM 700 N N . ALA A 1 90 ? -19.869 -12.689 14.206 1.00 83.31 90 ALA A N 1
ATOM 701 C CA . ALA A 1 90 ? -21.219 -12.270 13.850 1.00 83.31 90 ALA A CA 1
ATOM 702 C C . ALA A 1 90 ? -21.525 -12.354 12.342 1.00 83.31 90 ALA A C 1
ATOM 704 O O . ALA A 1 90 ? -22.659 -12.074 11.957 1.00 83.31 90 ALA A O 1
ATOM 705 N N . ARG A 1 91 ? -20.556 -12.746 11.493 1.00 81.19 91 ARG A N 1
ATOM 706 C CA . ARG A 1 91 ? -20.656 -12.672 10.022 1.00 81.19 91 ARG A CA 1
ATOM 707 C C . ARG A 1 91 ? -21.105 -11.281 9.561 1.00 81.19 91 ARG A C 1
ATOM 709 O O . ARG A 1 91 ? -22.054 -11.154 8.788 1.00 81.19 91 ARG A O 1
ATOM 716 N N . ALA A 1 92 ? -20.453 -10.253 10.102 1.00 80.75 92 ALA A N 1
ATOM 717 C CA . ALA A 1 92 ? 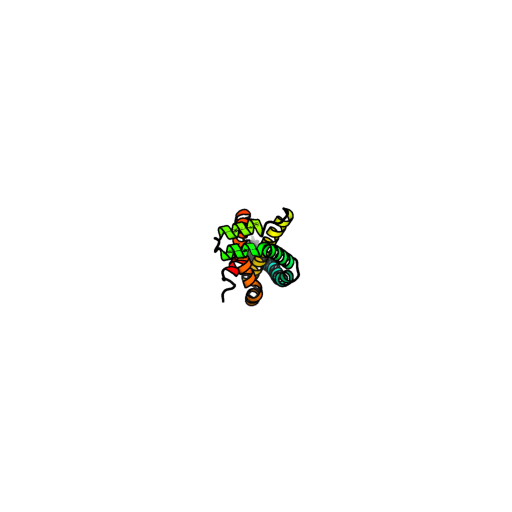-20.697 -8.872 9.716 1.00 80.75 92 ALA A CA 1
ATOM 718 C C . ALA A 1 92 ? -20.531 -8.678 8.199 1.00 80.75 92 ALA A C 1
ATOM 720 O O . ALA A 1 92 ? -19.747 -9.380 7.559 1.00 80.75 92 ALA A O 1
ATOM 721 N N . THR A 1 93 ? -21.288 -7.736 7.636 1.00 85.56 93 THR A N 1
ATOM 722 C CA . THR A 1 93 ? -21.150 -7.334 6.232 1.00 85.56 93 THR A CA 1
ATOM 723 C C . THR A 1 93 ? -19.849 -6.565 6.019 1.00 85.56 93 THR A C 1
ATOM 725 O O . THR A 1 93 ? -19.319 -5.968 6.958 1.00 85.56 93 THR A O 1
ATOM 728 N N . ASP A 1 94 ? -19.374 -6.525 4.777 1.00 82.00 94 ASP A N 1
ATOM 729 C CA . ASP A 1 94 ? -18.187 -5.761 4.376 1.00 82.00 94 ASP A CA 1
ATOM 730 C C . ASP A 1 94 ? -18.281 -4.285 4.800 1.00 82.00 94 ASP A C 1
ATOM 732 O O . ASP A 1 94 ? -17.345 -3.743 5.373 1.00 82.00 94 ASP A O 1
ATOM 736 N N . GLU A 1 95 ? -19.459 -3.670 4.666 1.00 85.62 95 GLU A N 1
ATOM 737 C CA . GLU A 1 95 ? -19.733 -2.29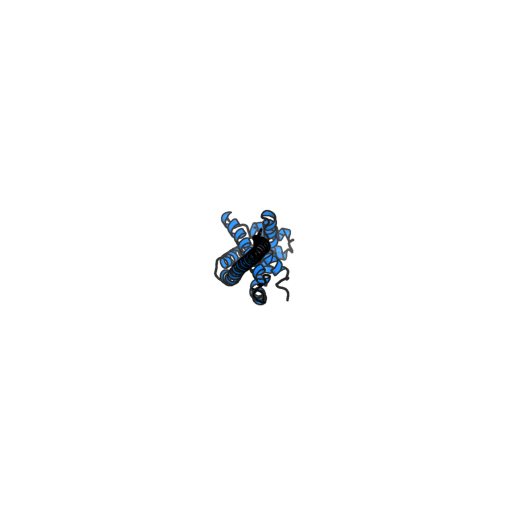1 5.108 1.00 85.62 95 GLU A CA 1
ATOM 738 C C . GLU A 1 95 ? -19.546 -2.101 6.624 1.00 85.62 95 GLU A C 1
ATOM 740 O O . GLU A 1 95 ? -19.072 -1.062 7.088 1.00 85.62 95 GLU A O 1
ATOM 745 N N . ALA A 1 96 ? -19.916 -3.102 7.428 1.00 84.81 96 ALA A N 1
ATOM 746 C CA . ALA A 1 96 ? -19.734 -3.051 8.876 1.00 84.81 96 ALA A CA 1
ATOM 747 C C . ALA A 1 96 ? -18.258 -3.231 9.265 1.00 84.81 96 ALA A C 1
ATOM 749 O O . ALA A 1 96 ? -17.798 -2.619 10.234 1.00 84.81 96 ALA A O 1
ATOM 750 N N . VAL A 1 97 ? -17.511 -4.036 8.503 1.00 84.19 97 VAL A N 1
ATOM 751 C CA . VAL A 1 97 ? -16.059 -4.189 8.656 1.00 84.19 97 VAL A CA 1
ATOM 752 C C . VAL A 1 97 ? -15.346 -2.895 8.269 1.00 84.19 97 VAL A C 1
ATOM 754 O O . VAL A 1 97 ? -14.539 -2.400 9.054 1.00 84.19 97 VAL A O 1
ATOM 757 N N . GLU A 1 98 ? -15.697 -2.295 7.133 1.00 87.19 98 GLU A N 1
ATOM 758 C CA . GLU A 1 98 ? -15.172 -1.006 6.678 1.00 87.19 98 GLU A CA 1
ATOM 759 C C . GLU A 1 98 ? -15.405 0.083 7.732 1.00 87.19 98 GLU A C 1
ATOM 761 O O . GLU A 1 98 ? -14.461 0.732 8.195 1.00 87.19 98 GLU A O 1
ATOM 766 N N . ALA A 1 99 ? -16.655 0.251 8.178 1.00 86.62 99 ALA A N 1
ATOM 767 C CA . ALA A 1 99 ? -17.007 1.248 9.181 1.00 86.62 99 ALA A CA 1
ATOM 768 C C . ALA A 1 99 ? -16.212 1.049 10.479 1.00 86.62 99 ALA A C 1
ATOM 770 O O . ALA A 1 99 ? -15.755 2.021 11.089 1.00 86.62 99 ALA A O 1
ATOM 771 N N . PHE A 1 100 ? -15.999 -0.200 10.900 1.00 87.44 100 PHE A N 1
ATOM 772 C CA . PHE A 1 100 ? -15.179 -0.516 12.064 1.00 87.44 100 PHE A CA 1
ATOM 773 C C . PHE A 1 100 ? -13.701 -0.175 11.852 1.00 87.44 100 PHE A C 1
ATOM 775 O O . PHE A 1 100 ? -13.098 0.482 12.702 1.00 87.44 100 PHE A O 1
ATOM 782 N N . VAL A 1 101 ? -13.112 -0.569 10.722 1.00 85.94 101 VAL A N 1
ATOM 783 C CA . VAL A 1 101 ? -11.712 -0.263 10.406 1.00 85.94 101 VAL A CA 1
ATOM 784 C C . VAL A 1 101 ? -11.497 1.250 10.401 1.00 85.94 101 VAL A C 1
ATOM 786 O O . VAL A 1 101 ? -10.587 1.743 11.069 1.00 85.94 101 VAL A O 1
ATOM 789 N N . MET A 1 102 ? -12.380 2.005 9.751 1.00 86.56 102 MET A N 1
ATOM 790 C CA . MET A 1 102 ? -12.273 3.462 9.658 1.00 86.56 102 MET A CA 1
ATOM 791 C C . MET A 1 102 ? -12.477 4.171 11.001 1.00 86.56 102 MET A C 1
ATOM 793 O O . MET A 1 102 ? -11.789 5.154 11.287 1.00 86.56 102 MET A O 1
ATOM 797 N N . SER A 1 103 ? -13.405 3.686 11.829 1.00 86.75 103 SER A N 1
ATOM 798 C CA . SER A 1 103 ? -13.754 4.321 13.108 1.00 86.75 103 SER A CA 1
ATOM 799 C C . SER A 1 103 ? -12.883 3.889 14.286 1.00 86.75 103 SER A C 1
ATOM 801 O O . SER A 1 103 ? -12.769 4.644 15.247 1.00 86.75 103 SER A O 1
ATOM 803 N N . SER A 1 104 ? -12.286 2.695 14.235 1.00 83.88 104 SER A N 1
ATOM 804 C CA . SER A 1 104 ? -11.621 2.073 15.389 1.00 83.88 104 SER A CA 1
ATOM 805 C C . SER A 1 104 ? -10.157 1.724 15.125 1.00 83.88 104 SER A C 1
ATOM 807 O O . SER A 1 104 ? -9.318 1.925 15.999 1.00 83.88 104 SER A O 1
ATOM 809 N N . VAL A 1 105 ? -9.821 1.219 13.932 1.00 85.75 105 VAL A N 1
ATOM 810 C CA . VAL A 1 105 ? -8.443 0.803 13.597 1.00 85.75 105 VAL A CA 1
ATOM 811 C C . VAL A 1 105 ? -7.625 1.970 13.039 1.00 85.75 105 VAL A C 1
ATOM 813 O O . VAL A 1 105 ? -6.448 2.109 13.367 1.00 85.75 105 VAL A O 1
ATOM 816 N N . LEU A 1 106 ? -8.240 2.829 12.228 1.00 88.69 106 LEU A N 1
ATOM 817 C CA . LEU A 1 106 ? -7.610 4.005 11.617 1.00 88.69 106 LEU A CA 1
ATOM 818 C C . LEU A 1 106 ? -7.963 5.318 12.327 1.00 88.69 106 LEU A C 1
ATOM 820 O O . LEU A 1 106 ? -7.662 6.392 11.807 1.00 88.69 106 LEU A O 1
ATOM 824 N N . SER A 1 107 ? -8.580 5.242 13.507 1.00 86.69 107 SER A N 1
ATOM 825 C CA . SER A 1 107 ? -8.821 6.393 14.375 1.00 86.69 107 SER A CA 1
ATOM 826 C C . SER A 1 107 ? -7.938 6.290 15.613 1.00 86.69 107 SER A C 1
ATOM 828 O O . SER A 1 107 ? -8.099 5.390 16.434 1.00 86.69 107 SER A O 1
ATOM 830 N N . GLY A 1 108 ? -6.989 7.213 15.741 1.00 81.31 108 GLY A N 1
ATOM 831 C CA . GLY A 1 108 ? -6.166 7.350 16.935 1.00 81.31 108 GLY A CA 1
ATOM 832 C C . GLY A 1 108 ? -6.882 8.110 18.053 1.00 81.31 108 GLY A C 1
ATOM 833 O O . GLY A 1 108 ? -7.951 8.687 17.865 1.00 81.31 108 GLY A O 1
ATOM 834 N N . GLU A 1 109 ? -6.248 8.165 19.222 1.00 84.25 109 GLU A N 1
ATOM 835 C CA . GLU A 1 109 ? -6.689 8.957 20.381 1.00 84.25 109 GLU A CA 1
ATOM 836 C C . GLU A 1 109 ? -6.603 10.472 20.116 1.00 84.25 109 GLU A C 1
ATOM 838 O O . GLU A 1 109 ? -7.234 11.274 20.801 1.00 84.25 109 GLU A O 1
ATOM 843 N N . SER A 1 110 ? -5.822 10.873 19.108 1.00 89.19 110 SER A N 1
ATOM 844 C CA . SER A 1 110 ? -5.665 12.257 18.663 1.00 89.19 110 SER A CA 1
ATOM 845 C C . SER A 1 110 ? -5.692 12.358 17.138 1.00 89.19 110 SER A C 1
ATOM 847 O O . SER A 1 110 ? -5.400 11.392 16.433 1.00 89.19 110 SER A O 1
ATOM 849 N N . ALA A 1 111 ? -5.968 13.557 16.617 1.00 88.31 111 ALA A N 1
ATOM 850 C CA . ALA A 1 111 ? -5.942 13.821 15.177 1.00 88.31 111 ALA A CA 1
ATOM 851 C C . ALA A 1 111 ? -4.569 13.528 14.541 1.00 88.31 111 ALA A C 1
ATOM 853 O O . ALA A 1 111 ? -4.512 13.035 13.417 1.00 88.31 111 ALA A O 1
ATOM 854 N N . ALA A 1 112 ? -3.477 13.786 15.270 1.00 89.06 112 ALA A N 1
ATOM 855 C CA . ALA A 1 112 ? -2.124 13.467 14.819 1.00 89.06 112 ALA A CA 1
ATOM 856 C C . ALA A 1 112 ? -1.932 11.953 14.662 1.00 89.06 112 ALA A C 1
ATOM 858 O O . ALA A 1 112 ? -1.475 11.495 13.623 1.00 89.06 112 ALA A O 1
ATOM 859 N N . GLN A 1 113 ? -2.378 11.168 15.644 1.00 87.94 113 GLN A N 1
ATOM 860 C CA . GLN A 1 113 ? -2.276 9.711 15.580 1.00 87.94 113 GLN A CA 1
ATOM 861 C C . GLN A 1 113 ? -3.180 9.106 14.493 1.00 87.94 113 GLN A C 1
ATOM 863 O O . GLN A 1 113 ? -2.785 8.159 13.820 1.00 87.94 113 GLN A O 1
ATOM 868 N N . THR A 1 114 ? -4.377 9.662 14.279 1.00 89.31 114 THR A N 1
ATOM 869 C CA . THR A 1 114 ? -5.243 9.291 13.145 1.00 89.31 114 THR A CA 1
ATOM 870 C C . THR A 1 114 ? -4.539 9.528 11.811 1.00 89.31 114 THR A C 1
ATOM 872 O O . THR A 1 114 ? -4.607 8.685 10.918 1.00 89.31 114 THR A O 1
ATOM 875 N N . LEU A 1 115 ? -3.846 10.661 11.668 1.00 89.81 115 LEU A N 1
ATOM 876 C CA . LEU A 1 115 ? -3.069 10.957 10.469 1.00 89.81 115 LEU A CA 1
ATOM 877 C C . LEU A 1 115 ? -1.907 9.970 10.299 1.00 89.81 115 LEU A C 1
ATOM 879 O O . LEU A 1 115 ? -1.743 9.437 9.208 1.00 89.81 115 LEU A O 1
ATOM 883 N N . GLU A 1 116 ? -1.150 9.679 11.358 1.00 90.94 116 GLU A N 1
ATOM 884 C CA . GLU A 1 116 ? -0.047 8.707 11.322 1.00 90.94 116 GLU A CA 1
ATOM 885 C C . GLU A 1 116 ? -0.514 7.306 10.910 1.00 90.94 116 GLU A C 1
ATOM 887 O O . GLU A 1 116 ? 0.117 6.674 10.067 1.00 90.94 116 GLU A O 1
ATOM 892 N N . LEU A 1 117 ? -1.641 6.829 11.451 1.00 91.50 117 LEU A N 1
ATOM 893 C CA . LEU A 1 117 ? -2.215 5.529 11.085 1.00 91.50 117 LEU A CA 1
ATOM 894 C C . LEU A 1 117 ? -2.619 5.481 9.612 1.00 91.50 117 LEU A C 1
ATOM 896 O O . LEU A 1 117 ? -2.349 4.500 8.928 1.00 91.50 117 LEU A O 1
ATOM 900 N N . ARG A 1 118 ? -3.244 6.548 9.113 1.00 91.38 118 ARG A N 1
ATOM 901 C CA . ARG A 1 118 ? -3.633 6.656 7.704 1.00 91.38 118 ARG A CA 1
ATOM 902 C C . ARG A 1 118 ? -2.416 6.704 6.788 1.00 91.38 118 ARG A C 1
ATOM 904 O O . ARG A 1 118 ? -2.364 5.947 5.827 1.00 91.38 118 ARG A O 1
ATOM 911 N N . MET A 1 119 ? -1.414 7.513 7.127 1.00 90.44 119 MET A N 1
ATOM 912 C CA . MET A 1 119 ? -0.146 7.575 6.396 1.00 90.44 119 MET A CA 1
ATOM 913 C C . MET A 1 119 ? 0.562 6.219 6.372 1.00 90.44 119 MET A C 1
ATOM 915 O O . MET A 1 119 ? 1.030 5.809 5.319 1.00 90.44 119 MET A O 1
ATOM 919 N N . ALA A 1 120 ? 0.562 5.480 7.484 1.00 91.88 120 ALA A N 1
ATOM 920 C CA . ALA A 1 120 ? 1.141 4.140 7.545 1.00 91.88 120 ALA A CA 1
ATOM 921 C C . ALA A 1 120 ? 0.502 3.170 6.535 1.00 91.88 120 ALA A C 1
ATOM 923 O O . ALA A 1 120 ? 1.208 2.355 5.942 1.00 91.88 120 ALA A O 1
ATOM 924 N N . VAL A 1 121 ? -0.816 3.258 6.309 1.00 92.50 121 VAL A N 1
ATOM 925 C CA . VAL A 1 121 ? -1.492 2.465 5.266 1.00 92.50 121 VAL A CA 1
ATOM 926 C C . VAL A 1 121 ? -1.010 2.880 3.873 1.00 92.50 121 VAL A C 1
ATOM 928 O O . VAL A 1 121 ? -0.703 2.017 3.056 1.00 92.50 121 VAL A O 1
ATOM 931 N N . LEU A 1 122 ? -0.886 4.181 3.604 1.00 91.25 122 LEU A N 1
ATOM 932 C CA . LEU A 1 122 ? -0.434 4.676 2.298 1.00 91.25 122 LEU A CA 1
ATOM 933 C C . LEU A 1 122 ? 1.018 4.282 1.991 1.00 91.25 122 LEU A C 1
ATOM 935 O O . LEU A 1 122 ? 1.303 3.847 0.883 1.00 91.25 122 LEU A O 1
ATOM 939 N N . GLU A 1 123 ? 1.915 4.373 2.972 1.00 89.56 123 GLU A N 1
ATOM 940 C CA . GLU A 1 123 ? 3.335 4.012 2.826 1.00 89.56 123 GLU A CA 1
ATOM 941 C C . GLU A 1 123 ? 3.521 2.509 2.564 1.00 89.56 123 GLU A C 1
ATOM 943 O O . GLU A 1 123 ? 4.333 2.099 1.735 1.00 89.56 123 GLU A O 1
ATOM 948 N N . ILE A 1 124 ? 2.733 1.659 3.232 1.00 90.38 124 ILE A N 1
ATOM 949 C CA . ILE A 1 124 ? 2.761 0.212 2.977 1.00 90.38 124 ILE A CA 1
ATOM 950 C C . ILE A 1 124 ? 2.145 -0.119 1.611 1.00 90.38 124 ILE A C 1
ATOM 952 O O . ILE A 1 124 ? 2.641 -1.015 0.928 1.00 90.38 124 ILE A O 1
ATOM 956 N N . ALA A 1 125 ? 1.099 0.594 1.187 1.00 91.31 125 ALA A N 1
ATOM 957 C CA . ALA A 1 125 ? 0.539 0.434 -0.152 1.00 91.31 125 ALA A CA 1
ATOM 958 C C . ALA A 1 125 ? 1.545 0.844 -1.243 1.00 91.31 125 ALA A C 1
ATOM 960 O O . ALA A 1 125 ? 1.759 0.066 -2.171 1.00 91.31 125 ALA A O 1
ATOM 961 N N . ASP A 1 126 ? 2.236 1.982 -1.093 1.00 87.62 126 ASP A N 1
ATOM 962 C CA . ASP A 1 126 ? 3.289 2.405 -2.031 1.00 87.62 126 ASP A CA 1
ATOM 963 C C . ASP A 1 126 ? 4.422 1.373 -2.096 1.00 87.62 126 ASP A C 1
ATOM 965 O O . ASP A 1 126 ? 4.848 0.998 -3.187 1.00 87.62 126 ASP A O 1
ATOM 969 N N . MET A 1 127 ? 4.849 0.814 -0.957 1.00 87.38 127 MET A N 1
ATOM 970 C CA . MET A 1 127 ? 5.822 -0.286 -0.938 1.00 87.38 127 MET A CA 1
ATOM 971 C C . MET A 1 127 ? 5.380 -1.451 -1.842 1.00 87.38 127 MET A C 1
ATOM 973 O O . MET A 1 127 ? 6.183 -1.959 -2.630 1.00 87.38 127 MET A O 1
ATOM 977 N N . PHE A 1 128 ? 4.117 -1.879 -1.754 1.00 88.69 128 PHE A N 1
ATOM 978 C CA . PHE A 1 128 ? 3.591 -2.946 -2.608 1.00 88.69 128 PHE A CA 1
ATOM 979 C C . PHE A 1 128 ? 3.516 -2.549 -4.084 1.00 88.69 128 PHE A C 1
ATOM 981 O O . PHE A 1 128 ? 3.814 -3.382 -4.942 1.00 88.69 128 PHE A O 1
ATOM 988 N N . ASP A 1 129 ? 3.196 -1.295 -4.395 1.00 87.44 129 ASP A N 1
ATOM 989 C CA . ASP A 1 129 ? 3.203 -0.782 -5.767 1.00 87.44 129 ASP A CA 1
ATOM 990 C C . ASP A 1 129 ? 4.622 -0.788 -6.359 1.00 87.44 129 ASP A C 1
ATOM 992 O O . ASP A 1 129 ? 4.827 -1.223 -7.495 1.00 87.44 129 ASP A O 1
ATOM 996 N N . GLN A 1 130 ? 5.639 -0.398 -5.582 1.00 82.50 130 GLN A N 1
ATOM 997 C CA . GLN A 1 130 ? 7.038 -0.480 -6.018 1.00 82.50 130 GLN A CA 1
ATOM 998 C C . GLN A 1 130 ? 7.490 -1.933 -6.232 1.00 82.50 130 GLN A C 1
ATOM 1000 O O . GLN A 1 130 ? 8.205 -2.221 -7.197 1.00 82.50 130 GLN A O 1
ATOM 1005 N N . ILE A 1 131 ? 7.061 -2.865 -5.371 1.00 82.44 131 ILE A N 1
ATOM 1006 C CA . ILE A 1 131 ? 7.320 -4.305 -5.540 1.00 82.44 131 ILE A CA 1
ATOM 1007 C C . ILE A 1 131 ? 6.649 -4.823 -6.819 1.00 82.44 131 ILE A C 1
ATOM 1009 O O . ILE A 1 131 ? 7.291 -5.525 -7.603 1.00 82.44 131 ILE A O 1
ATOM 1013 N N . TYR A 1 132 ? 5.396 -4.442 -7.068 1.00 84.25 132 TYR A N 1
ATOM 1014 C CA . TYR A 1 132 ? 4.660 -4.806 -8.277 1.00 84.25 132 TYR A CA 1
ATOM 1015 C C . TYR A 1 132 ? 5.373 -4.317 -9.542 1.00 84.25 132 TYR A C 1
ATOM 1017 O O . TYR A 1 132 ? 5.665 -5.108 -10.442 1.00 84.25 132 TYR A O 1
ATOM 1025 N N . ILE A 1 133 ? 5.773 -3.042 -9.572 1.00 79.88 133 ILE A N 1
ATOM 1026 C CA . ILE A 1 133 ? 6.570 -2.474 -10.666 1.00 79.88 133 ILE A CA 1
ATOM 1027 C C . ILE A 1 133 ? 7.882 -3.248 -10.834 1.00 79.88 133 ILE A C 1
ATOM 1029 O O . ILE A 1 133 ? 8.299 -3.513 -11.959 1.00 79.88 133 ILE A O 1
ATOM 1033 N N . CYS A 1 134 ? 8.540 -3.644 -9.744 1.00 78.56 134 CYS A N 1
ATOM 1034 C CA . CYS A 1 134 ? 9.779 -4.414 -9.813 1.00 78.56 134 CYS A CA 1
ATOM 1035 C C . CYS A 1 134 ? 9.594 -5.790 -10.475 1.00 78.56 134 CYS A C 1
ATOM 1037 O O . CYS A 1 134 ? 10.466 -6.238 -11.224 1.00 78.56 134 CYS A O 1
ATOM 1039 N N . ILE A 1 135 ? 8.459 -6.447 -10.229 1.00 77.94 135 ILE A N 1
ATOM 1040 C CA . ILE A 1 135 ? 8.117 -7.745 -10.818 1.00 77.94 135 ILE A CA 1
ATOM 1041 C C . ILE A 1 135 ? 7.751 -7.619 -12.297 1.00 77.94 135 ILE A C 1
ATOM 1043 O O . ILE A 1 135 ? 8.223 -8.410 -13.117 1.00 77.94 135 ILE A O 1
ATOM 1047 N N . GLU A 1 136 ? 6.896 -6.654 -12.630 1.00 77.88 136 GLU A N 1
ATOM 1048 C CA . GLU A 1 136 ? 6.380 -6.476 -13.989 1.00 77.88 136 GLU A CA 1
ATOM 1049 C C . GLU A 1 136 ? 7.387 -5.791 -14.914 1.00 77.88 136 GLU A C 1
ATOM 1051 O O . GLU A 1 136 ? 7.391 -6.013 -16.129 1.00 77.88 136 GLU A O 1
ATOM 1056 N N . SER A 1 137 ? 8.298 -4.990 -14.355 1.00 70.00 137 SER A N 1
ATOM 1057 C CA . SER A 1 137 ? 9.322 -4.332 -15.151 1.00 70.00 137 SER A CA 1
ATOM 1058 C C . SER A 1 137 ? 10.284 -5.346 -15.767 1.00 70.00 137 SER A C 1
ATOM 1060 O O . SER A 1 137 ? 11.056 -6.049 -15.107 1.00 70.00 137 SER A O 1
ATOM 1062 N N . ARG A 1 138 ? 10.264 -5.386 -17.099 1.00 63.16 138 ARG A N 1
ATOM 1063 C CA . ARG A 1 138 ? 11.288 -6.049 -17.898 1.00 63.16 138 ARG A CA 1
ATOM 1064 C C . ARG A 1 138 ? 12.317 -5.017 -18.308 1.00 63.16 138 ARG A C 1
ATOM 1066 O O . ARG A 1 138 ? 11.995 -3.974 -18.872 1.00 63.16 138 ARG A O 1
ATOM 1073 N N . SER A 1 139 ? 13.575 -5.326 -18.047 1.00 58.94 139 SER A N 1
ATOM 1074 C CA . SER A 1 139 ? 14.668 -4.571 -18.636 1.00 58.94 139 SER A CA 1
ATOM 1075 C C . SER A 1 139 ? 14.747 -4.892 -20.124 1.00 58.94 139 SER A C 1
ATOM 1077 O O . SER A 1 139 ? 14.732 -6.056 -20.514 1.00 58.94 139 SER A O 1
ATOM 1079 N N . LEU A 1 140 ? 14.900 -3.871 -20.963 1.00 56.44 140 LEU A N 1
ATOM 1080 C CA . LEU A 1 140 ? 15.204 -4.066 -22.385 1.00 56.44 140 LEU A CA 1
ATOM 1081 C C . LEU A 1 140 ? 16.604 -4.661 -22.613 1.00 56.44 140 LEU A C 1
ATOM 1083 O O . LEU A 1 140 ? 16.882 -5.171 -23.693 1.00 56.44 140 LEU A O 1
ATOM 1087 N N . TRP A 1 141 ? 17.473 -4.603 -21.598 1.00 56.38 141 TRP A N 1
ATOM 1088 C CA . TRP A 1 141 ? 18.879 -5.004 -21.683 1.00 56.38 141 TRP A CA 1
ATOM 1089 C C . TRP A 1 141 ? 19.210 -6.273 -20.890 1.00 56.38 141 TRP A C 1
ATOM 1091 O O . TRP A 1 141 ? 20.220 -6.914 -21.168 1.00 56.38 141 TRP A O 1
ATOM 1101 N N . THR A 1 142 ? 18.374 -6.663 -19.923 1.00 52.84 142 THR A N 1
ATOM 1102 C CA . THR A 1 142 ? 18.526 -7.926 -19.185 1.00 52.84 142 THR A CA 1
ATOM 1103 C C . THR A 1 142 ? 17.351 -8.848 -19.497 1.00 52.84 142 THR A C 1
ATOM 1105 O O . THR A 1 142 ? 16.197 -8.463 -19.348 1.00 52.84 142 THR A O 1
ATOM 1108 N N . PHE A 1 143 ? 17.648 -10.078 -19.926 1.00 54.00 143 PHE A N 1
ATOM 1109 C CA . PHE A 1 143 ? 16.683 -11.120 -20.312 1.00 54.00 143 PHE A CA 1
ATOM 1110 C C . PHE A 1 143 ? 15.917 -11.724 -19.111 1.00 54.00 143 PHE A C 1
ATOM 1112 O O . PHE A 1 143 ? 15.763 -12.938 -19.009 1.00 54.00 143 PHE A O 1
ATOM 1119 N N . GLY A 1 144 ? 15.446 -10.904 -18.171 1.00 54.66 144 GLY A N 1
ATOM 1120 C CA . GLY A 1 144 ? 14.734 -11.385 -16.989 1.00 54.66 144 GLY A CA 1
ATOM 1121 C C . GLY A 1 144 ? 14.025 -10.280 -16.201 1.00 54.66 144 GLY A C 1
ATOM 1122 O O . GLY A 1 144 ? 14.344 -9.098 -16.384 1.00 54.66 144 GLY A O 1
ATOM 1123 N N . PRO A 1 145 ? 13.050 -10.655 -15.350 1.00 60.09 145 PRO A N 1
ATOM 1124 C CA . PRO A 1 145 ? 12.408 -9.732 -14.418 1.00 60.09 145 PRO A CA 1
ATOM 1125 C C . PRO A 1 145 ? 13.447 -9.167 -13.444 1.00 60.09 145 PRO A C 1
ATOM 1127 O O . PRO A 1 145 ? 14.412 -9.849 -13.091 1.00 60.09 145 PRO A O 1
ATOM 1130 N N . ARG A 1 146 ? 13.274 -7.908 -13.030 1.00 66.25 146 ARG A N 1
ATOM 1131 C CA . ARG A 1 146 ? 14.226 -7.250 -12.122 1.00 66.25 146 ARG A CA 1
ATOM 1132 C C . ARG A 1 146 ? 14.077 -7.706 -10.666 1.00 66.25 146 ARG A C 1
ATOM 1134 O O . ARG A 1 146 ? 15.077 -7.741 -9.956 1.00 66.25 146 ARG A O 1
ATOM 1141 N N . CYS A 1 147 ? 12.875 -8.110 -10.249 1.00 73.56 147 CYS A N 1
ATOM 1142 C CA . CYS A 1 147 ? 12.637 -8.827 -8.994 1.00 73.56 147 CYS A CA 1
ATOM 1143 C C . CYS A 1 147 ? 12.330 -10.312 -9.230 1.00 73.56 147 CYS A C 1
ATOM 1145 O O . CYS A 1 147 ? 11.607 -10.675 -10.161 1.00 73.56 147 CYS A O 1
ATOM 1147 N N . ASP A 1 148 ? 12.820 -11.169 -8.333 1.00 72.31 148 ASP A N 1
ATOM 1148 C CA . ASP A 1 148 ? 12.452 -12.583 -8.309 1.00 72.31 148 ASP A CA 1
ATOM 1149 C C . ASP A 1 148 ? 11.034 -12.754 -7.738 1.00 72.31 148 ASP A C 1
ATOM 1151 O O . ASP A 1 148 ? 10.773 -12.494 -6.558 1.00 72.31 148 ASP A O 1
ATOM 1155 N N . ARG A 1 149 ? 10.110 -13.224 -8.585 1.00 75.31 149 ARG A N 1
ATOM 1156 C CA . ARG A 1 149 ? 8.719 -13.514 -8.204 1.00 75.31 149 ARG A CA 1
ATOM 1157 C C . ARG A 1 149 ? 8.623 -14.525 -7.059 1.00 75.31 149 ARG A C 1
ATOM 1159 O O . ARG A 1 149 ? 7.726 -14.409 -6.231 1.00 75.31 149 ARG A O 1
ATOM 1166 N N . SER A 1 150 ? 9.539 -15.494 -6.981 1.00 71.62 150 SER A N 1
ATOM 1167 C CA . SER A 1 150 ? 9.532 -16.524 -5.934 1.00 71.62 150 SER A CA 1
ATOM 1168 C C . SER A 1 150 ? 9.842 -15.947 -4.550 1.00 71.62 150 SER A C 1
ATOM 1170 O O . SER A 1 150 ? 9.212 -16.327 -3.558 1.00 71.62 150 SER A O 1
ATOM 1172 N N . VAL A 1 151 ? 10.748 -14.968 -4.489 1.00 72.06 151 VAL A N 1
ATOM 1173 C CA . VAL A 1 151 ? 11.072 -14.240 -3.260 1.00 72.06 151 VAL A CA 1
ATOM 1174 C C . VAL A 1 151 ? 9.866 -13.416 -2.835 1.00 72.06 151 VAL A C 1
ATOM 1176 O O . VAL A 1 151 ? 9.434 -13.518 -1.688 1.00 72.06 151 VAL A O 1
ATOM 1179 N N . VAL A 1 152 ? 9.253 -12.668 -3.759 1.00 75.69 152 VAL A N 1
ATOM 1180 C CA . VAL A 1 152 ? 8.077 -11.864 -3.403 1.00 75.69 152 VAL A CA 1
ATOM 1181 C C . VAL A 1 152 ? 6.939 -12.738 -2.889 1.00 75.69 152 VAL A C 1
ATOM 1183 O O . VAL A 1 152 ? 6.334 -12.430 -1.860 1.00 75.69 152 VAL A O 1
ATOM 1186 N N . LYS A 1 153 ? 6.723 -13.881 -3.545 1.00 76.31 153 LYS A N 1
ATOM 1187 C CA . LYS A 1 153 ? 5.708 -14.842 -3.134 1.00 76.31 153 LYS A CA 1
ATOM 1188 C C . LYS A 1 153 ? 5.899 -15.331 -1.704 1.00 76.31 153 LYS A C 1
ATOM 1190 O O . LYS A 1 153 ? 4.948 -15.369 -0.931 1.00 76.31 153 LYS A O 1
ATOM 1195 N N . THR A 1 154 ? 7.134 -15.673 -1.358 1.00 73.56 154 THR A N 1
ATOM 1196 C CA . THR A 1 154 ? 7.475 -16.251 -0.054 1.00 73.56 154 THR A CA 1
ATOM 1197 C C . THR A 1 154 ? 7.336 -15.243 1.086 1.00 73.56 154 THR A C 1
ATOM 1199 O O . THR A 1 154 ? 6.922 -15.617 2.178 1.00 73.56 154 THR A O 1
ATOM 1202 N N . TYR A 1 155 ? 7.681 -13.973 0.854 1.00 74.50 155 TYR A N 1
ATOM 1203 C CA . TYR A 1 155 ? 7.802 -12.990 1.937 1.00 74.50 155 TYR A CA 1
ATOM 1204 C C . TYR A 1 155 ? 6.626 -12.023 2.064 1.00 74.50 155 TYR A C 1
ATOM 1206 O O . TYR A 1 155 ? 6.400 -11.501 3.156 1.00 74.50 155 TYR A O 1
ATOM 1214 N N . PHE A 1 156 ? 5.888 -11.765 0.983 1.00 82.19 156 PHE A N 1
ATOM 1215 C CA . PHE A 1 156 ? 4.931 -10.658 0.955 1.00 82.19 156 PHE A CA 1
ATOM 1216 C C . PHE A 1 156 ? 3.489 -11.068 0.663 1.00 82.19 156 PHE A C 1
ATOM 1218 O O . PHE A 1 156 ? 2.599 -10.329 1.066 1.00 82.19 156 PHE A O 1
ATOM 1225 N N . CYS A 1 157 ? 3.222 -12.215 0.029 1.00 84.38 157 CYS A N 1
ATOM 1226 C CA . CYS A 1 157 ? 1.858 -12.560 -0.398 1.00 84.38 157 CYS A CA 1
ATOM 1227 C C . CYS A 1 157 ? 0.855 -12.662 0.757 1.00 84.38 157 CYS A C 1
ATOM 1229 O O . 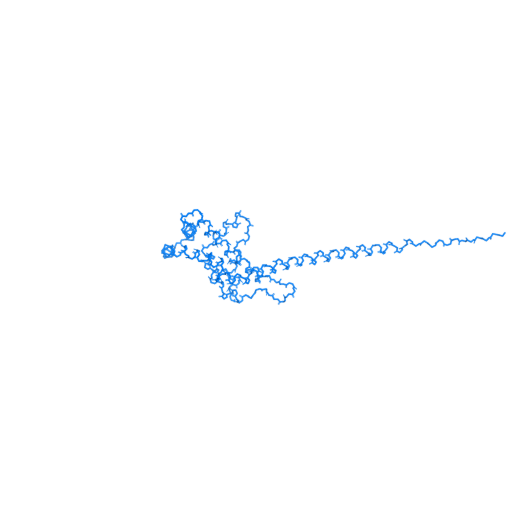CYS A 1 157 ? -0.198 -12.038 0.696 1.00 84.38 157 CYS A O 1
ATOM 1231 N N . GLU A 1 158 ? 1.170 -13.397 1.827 1.00 84.75 158 GLU A N 1
ATOM 1232 C CA . GLU A 1 158 ? 0.239 -13.543 2.960 1.00 84.75 158 GLU A CA 1
ATOM 1233 C C . GLU A 1 158 ? -0.072 -12.196 3.627 1.00 84.75 158 GLU A C 1
ATOM 1235 O O . GLU A 1 158 ? -1.214 -11.918 4.006 1.00 84.75 158 GLU A O 1
ATOM 1240 N N . TYR A 1 159 ? 0.945 -11.336 3.733 1.00 85.50 159 TYR A N 1
ATOM 1241 C CA . TYR A 1 159 ? 0.777 -9.999 4.282 1.00 85.50 159 TYR A CA 1
ATOM 1242 C C . TYR A 1 159 ? -0.008 -9.090 3.327 1.00 85.50 159 TYR A C 1
ATOM 1244 O O . TYR A 1 159 ? -0.877 -8.363 3.789 1.00 85.50 159 TYR A O 1
ATOM 1252 N N . ALA A 1 160 ? 0.240 -9.165 2.015 1.00 89.12 160 ALA A N 1
ATOM 1253 C CA . ALA A 1 160 ? -0.486 -8.409 0.994 1.00 89.12 160 ALA A CA 1
ATOM 1254 C C . ALA A 1 160 ? -1.979 -8.744 0.992 1.00 89.12 160 ALA A C 1
ATOM 1256 O O . ALA A 1 160 ? -2.793 -7.830 1.006 1.00 89.12 160 ALA A O 1
ATOM 1257 N N . ILE A 1 161 ? -2.327 -10.035 1.053 1.00 89.25 161 ILE A N 1
ATOM 1258 C CA . ILE A 1 161 ? -3.719 -10.503 1.136 1.00 89.25 161 ILE A CA 1
ATOM 1259 C C . ILE A 1 161 ? -4.384 -9.927 2.387 1.00 89.25 161 ILE A C 1
ATOM 1261 O O . ILE A 1 161 ? -5.379 -9.218 2.292 1.00 89.25 161 ILE A O 1
ATOM 1265 N N . SER A 1 162 ? -3.776 -10.145 3.558 1.00 86.88 162 SER A N 1
ATOM 1266 C CA . SER A 1 162 ? -4.339 -9.674 4.831 1.00 86.88 162 SER A CA 1
ATOM 1267 C C . SER A 1 162 ? -4.478 -8.147 4.879 1.00 86.88 162 SER A C 1
ATOM 1269 O O . SER A 1 162 ? -5.425 -7.615 5.452 1.00 86.88 162 SER A O 1
ATOM 1271 N N . PHE A 1 163 ? -3.514 -7.431 4.298 1.00 90.88 163 PHE A N 1
ATOM 1272 C CA . PHE A 1 163 ? -3.520 -5.977 4.225 1.00 90.88 163 PHE A CA 1
ATOM 1273 C C . PHE A 1 163 ? -4.603 -5.465 3.271 1.00 90.88 163 PHE A C 1
ATOM 1275 O O . PHE A 1 163 ? -5.328 -4.536 3.620 1.00 90.88 163 PHE A O 1
ATOM 1282 N N . TYR A 1 164 ? -4.737 -6.075 2.093 1.00 91.31 164 TYR A N 1
ATOM 1283 C CA . TYR A 1 164 ? -5.760 -5.713 1.119 1.00 91.31 164 TYR A CA 1
ATOM 1284 C C . TYR A 1 164 ? -7.164 -5.950 1.681 1.00 91.31 164 TYR A C 1
ATOM 1286 O O . TYR A 1 164 ? -7.981 -5.032 1.682 1.00 91.31 164 TYR A O 1
ATOM 1294 N N . ASP A 1 165 ? -7.409 -7.120 2.273 1.00 87.06 165 ASP A N 1
ATOM 1295 C CA . ASP A 1 165 ? -8.696 -7.465 2.887 1.00 87.06 165 ASP A CA 1
ATOM 1296 C C . ASP A 1 165 ? -9.147 -6.423 3.922 1.00 87.06 165 ASP A C 1
ATOM 1298 O O . ASP A 1 165 ? -10.328 -6.098 4.011 1.00 87.06 165 ASP A O 1
ATOM 1302 N N . LEU A 1 166 ? -8.206 -5.866 4.692 1.00 85.62 166 LEU A N 1
ATOM 1303 C CA . LEU A 1 166 ? -8.504 -4.894 5.744 1.00 85.62 166 LEU A CA 1
ATOM 1304 C C . LEU A 1 166 ? -8.622 -3.450 5.248 1.00 85.62 166 LEU A C 1
ATOM 1306 O O . LEU A 1 166 ? -9.373 -2.675 5.840 1.00 85.62 166 LEU A O 1
ATOM 1310 N N . TYR A 1 167 ? -7.856 -3.060 4.227 1.00 90.25 167 TYR A N 1
ATOM 1311 C CA . TYR A 1 167 ? -7.646 -1.646 3.903 1.00 90.25 167 TYR A CA 1
ATOM 1312 C C . TYR A 1 167 ? -8.029 -1.243 2.475 1.00 90.25 167 TYR A C 1
ATOM 1314 O O . TYR A 1 167 ? -7.938 -0.054 2.165 1.00 90.25 167 TYR A O 1
ATOM 1322 N N . HIS A 1 168 ? -8.481 -2.166 1.617 1.00 89.88 168 HIS A N 1
ATOM 1323 C CA . HIS A 1 168 ? -8.788 -1.853 0.215 1.00 89.88 168 HIS A CA 1
ATOM 1324 C C . HIS A 1 168 ? -9.794 -0.706 0.055 1.00 89.88 168 HIS A C 1
ATOM 1326 O O . HIS A 1 168 ? -9.527 0.202 -0.722 1.00 89.88 168 HIS A O 1
ATOM 1332 N N . TRP A 1 169 ? -10.866 -0.648 0.856 1.00 89.50 169 TRP A N 1
ATOM 1333 C CA . TRP A 1 169 ? -11.840 0.455 0.794 1.00 89.50 169 TRP A CA 1
ATOM 1334 C C . TRP A 1 169 ? -11.208 1.832 1.026 1.00 89.50 169 TRP A C 1
ATOM 1336 O O . TRP A 1 169 ? -11.540 2.807 0.352 1.00 89.50 169 TRP A O 1
ATOM 1346 N N . TYR A 1 170 ? -10.267 1.920 1.972 1.00 89.31 170 TYR A N 1
ATOM 1347 C CA . TYR A 1 170 ? -9.559 3.168 2.247 1.00 89.31 170 TYR A CA 1
ATOM 1348 C C . TYR A 1 170 ? -8.628 3.549 1.090 1.00 89.31 170 TYR A C 1
ATOM 1350 O O . TYR A 1 170 ? -8.555 4.722 0.723 1.00 89.31 170 TYR A O 1
ATOM 1358 N N . LEU A 1 171 ? -7.939 2.570 0.500 1.00 90.69 171 LEU A N 1
ATOM 1359 C CA . LEU A 1 171 ? -7.086 2.797 -0.667 1.00 90.69 171 LEU A CA 1
ATOM 1360 C C . LEU A 1 171 ? -7.905 3.249 -1.878 1.00 90.69 171 LEU A C 1
ATOM 1362 O O . LEU A 1 171 ? -7.514 4.209 -2.541 1.00 90.69 171 LEU A O 1
ATOM 1366 N N . ASP A 1 172 ? -9.062 2.633 -2.110 1.00 89.50 172 ASP A N 1
ATOM 1367 C CA . ASP A 1 172 ? -9.979 2.992 -3.189 1.00 89.50 172 ASP A CA 1
ATOM 1368 C C . ASP A 1 172 ? -10.529 4.421 -3.007 1.00 89.50 172 ASP A C 1
ATOM 1370 O O . ASP A 1 172 ? -10.533 5.202 -3.961 1.00 89.50 172 ASP A O 1
ATOM 1374 N N . ASP A 1 173 ? -10.916 4.821 -1.786 1.00 88.00 173 ASP A N 1
ATOM 1375 C CA . ASP A 1 173 ? -11.351 6.199 -1.483 1.00 88.00 173 ASP A CA 1
ATOM 1376 C C . ASP A 1 173 ? -10.230 7.225 -1.718 1.00 88.00 173 ASP A C 1
ATOM 1378 O O . ASP A 1 173 ? -10.459 8.296 -2.289 1.00 88.00 173 ASP A O 1
ATOM 1382 N N . VAL A 1 174 ? -8.996 6.908 -1.320 1.00 87.06 174 VAL A N 1
ATOM 1383 C CA . VAL A 1 174 ? -7.838 7.785 -1.543 1.00 87.06 174 VAL A CA 1
ATOM 1384 C C . VAL A 1 174 ? -7.514 7.878 -3.033 1.00 87.06 174 VAL A C 1
ATOM 1386 O O . VAL A 1 174 ? -7.343 8.984 -3.551 1.00 87.06 174 VAL A O 1
ATOM 1389 N N . SER A 1 175 ? -7.491 6.747 -3.738 1.00 86.44 175 SER A N 1
ATOM 1390 C CA . SER A 1 175 ? -7.261 6.692 -5.183 1.00 86.44 175 SER A CA 1
ATOM 1391 C C . SER A 1 175 ? -8.299 7.523 -5.939 1.00 86.44 175 SER A C 1
ATOM 1393 O O . SER A 1 175 ? -7.932 8.370 -6.757 1.00 86.44 175 SER A O 1
ATOM 1395 N N . ALA A 1 176 ? -9.582 7.389 -5.591 1.00 86.31 176 ALA A N 1
ATOM 1396 C CA . ALA A 1 176 ? -10.668 8.147 -6.204 1.00 86.31 176 ALA A CA 1
ATOM 1397 C C . ALA A 1 176 ? -10.541 9.666 -5.981 1.00 86.31 176 ALA A C 1
ATOM 1399 O O . ALA A 1 176 ? -10.893 10.455 -6.859 1.00 86.31 176 ALA A O 1
ATOM 1400 N N . ARG A 1 177 ? -10.024 10.094 -4.822 1.00 84.19 177 ARG A N 1
ATOM 1401 C CA . ARG A 1 177 ? -9.873 11.520 -4.477 1.00 84.19 177 ARG A CA 1
ATOM 1402 C C . ARG A 1 177 ? -8.648 12.174 -5.099 1.00 84.19 177 ARG A C 1
ATOM 1404 O O . ARG A 1 177 ? -8.716 13.347 -5.463 1.00 84.19 177 ARG A O 1
ATOM 1411 N N . PHE A 1 178 ? -7.533 11.452 -5.180 1.00 79.56 178 PHE A N 1
ATOM 1412 C CA . PHE A 1 178 ? -6.245 12.007 -5.607 1.00 79.56 178 PHE A CA 1
ATOM 1413 C C . PHE A 1 178 ? -5.818 11.575 -7.015 1.00 79.56 178 PHE A C 1
ATOM 1415 O O . PHE A 1 178 ? -4.826 12.091 -7.527 1.00 79.56 178 PHE A O 1
ATOM 1422 N N . GLY A 1 179 ? -6.562 10.675 -7.666 1.00 66.31 179 GLY A N 1
ATOM 1423 C CA . GLY A 1 179 ? -6.262 10.202 -9.020 1.00 66.31 179 GLY A CA 1
ATOM 1424 C C . GLY A 1 179 ? -4.971 9.384 -9.109 1.00 66.31 179 GLY A C 1
ATOM 1425 O O . GLY A 1 179 ? -4.311 9.397 -10.146 1.00 66.31 179 GLY A O 1
ATOM 1426 N N . SER A 1 180 ? -4.576 8.719 -8.021 1.00 72.00 180 SER A N 1
ATOM 1427 C CA . SER A 1 180 ? -3.349 7.918 -7.936 1.00 72.00 180 SER A CA 1
ATOM 1428 C C . SER A 1 180 ? -3.627 6.430 -8.152 1.00 72.00 180 SER A C 1
ATOM 1430 O O . SER A 1 180 ? -4.578 5.909 -7.576 1.00 72.00 180 SER A O 1
ATOM 1432 N N . GLU A 1 181 ? -2.740 5.715 -8.851 1.00 76.38 181 GLU A N 1
ATOM 1433 C CA . GLU A 1 181 ? -2.722 4.235 -8.946 1.00 76.38 181 GLU A CA 1
ATOM 1434 C C . GLU A 1 181 ? -2.288 3.543 -7.633 1.00 76.38 181 GLU A C 1
ATOM 1436 O O . GLU A 1 181 ? -1.800 2.413 -7.647 1.00 76.38 181 GLU A O 1
ATOM 1441 N N . LEU A 1 182 ? -2.443 4.226 -6.495 1.00 84.06 182 LEU A N 1
ATOM 1442 C CA . LEU A 1 182 ? -2.023 3.730 -5.192 1.00 84.06 182 LEU A CA 1
ATOM 1443 C C . LEU A 1 182 ? -2.809 2.470 -4.823 1.00 84.06 182 LEU A C 1
ATOM 1445 O O . LEU A 1 182 ? -4.039 2.469 -4.851 1.00 84.06 182 LEU A O 1
ATOM 1449 N N . GLY A 1 183 ? -2.094 1.422 -4.434 1.00 82.19 183 GLY A N 1
ATOM 1450 C CA . GLY A 1 183 ? -2.672 0.155 -4.010 1.00 82.19 183 GLY A CA 1
ATOM 1451 C C . GLY A 1 183 ? -2.975 -0.819 -5.153 1.00 82.19 183 GLY A C 1
ATOM 1452 O O . GLY A 1 183 ? -3.480 -1.916 -4.903 1.00 82.19 183 GLY A O 1
ATOM 1453 N N . THR A 1 184 ? -2.634 -0.475 -6.397 1.00 86.00 184 THR A N 1
ATOM 1454 C CA . THR A 1 184 ? -2.751 -1.399 -7.538 1.00 86.00 184 THR A CA 1
ATOM 1455 C C . THR A 1 184 ? -1.842 -2.617 -7.389 1.00 86.00 184 THR A C 1
ATOM 1457 O O . THR A 1 184 ? -2.250 -3.733 -7.703 1.00 86.00 184 THR A O 1
ATOM 1460 N N . GLY A 1 185 ? -0.640 -2.440 -6.844 1.00 86.00 185 GLY A N 1
ATOM 1461 C CA . GLY A 1 185 ? 0.309 -3.515 -6.598 1.00 86.00 185 GLY A CA 1
ATOM 1462 C C . GLY A 1 185 ? -0.122 -4.442 -5.470 1.00 86.00 185 GLY A C 1
ATOM 1463 O O . GLY A 1 185 ? -0.014 -5.661 -5.610 1.00 86.00 185 GLY A O 1
ATOM 1464 N N . VAL A 1 186 ? -0.665 -3.898 -4.372 1.00 88.69 186 VAL A N 1
ATOM 1465 C CA . VAL A 1 186 ? -1.190 -4.748 -3.289 1.00 88.69 186 VAL A CA 1
ATOM 1466 C C . VAL A 1 186 ? -2.429 -5.518 -3.737 1.00 88.69 186 VAL A C 1
ATOM 1468 O O . VAL A 1 186 ? -2.548 -6.697 -3.412 1.00 88.69 186 VAL A O 1
ATOM 1471 N N . LYS A 1 187 ? -3.287 -4.905 -4.561 1.00 89.69 187 LYS A N 1
ATOM 1472 C CA . LYS A 1 187 ? -4.423 -5.574 -5.197 1.00 89.69 187 LYS A CA 1
ATOM 1473 C C . LYS A 1 187 ? -3.973 -6.722 -6.104 1.00 89.69 187 LYS A C 1
ATOM 1475 O O . LYS A 1 187 ? -4.431 -7.844 -5.926 1.00 89.69 187 LYS A O 1
ATOM 1480 N N . ALA A 1 188 ? -3.023 -6.479 -7.009 1.00 86.44 188 ALA A N 1
ATOM 1481 C CA . ALA A 1 188 ? -2.509 -7.503 -7.925 1.00 86.44 188 ALA A CA 1
ATOM 1482 C C . ALA A 1 188 ? -1.837 -8.683 -7.193 1.00 86.44 188 ALA A C 1
ATOM 1484 O O . ALA A 1 188 ? -1.923 -9.839 -7.619 1.00 86.44 188 ALA A O 1
ATOM 1485 N N . LEU A 1 189 ? -1.176 -8.412 -6.063 1.00 83.75 189 LEU A N 1
ATOM 1486 C CA . LEU A 1 189 ? -0.648 -9.455 -5.184 1.00 83.75 189 LEU A CA 1
ATOM 1487 C C . LEU A 1 189 ? -1.783 -10.221 -4.485 1.00 83.75 189 LEU A C 1
ATOM 1489 O O . LEU A 1 189 ? -1.785 -11.451 -4.507 1.00 83.75 189 LEU A O 1
ATOM 1493 N N . ALA A 1 190 ? -2.760 -9.522 -3.903 1.00 85.44 190 ALA A N 1
ATOM 1494 C CA . ALA A 1 190 ? -3.850 -10.129 -3.142 1.00 85.44 190 ALA A CA 1
ATOM 1495 C C . ALA A 1 190 ? -4.812 -10.965 -4.006 1.00 85.44 190 ALA A C 1
ATOM 1497 O O . ALA A 1 190 ? -5.167 -12.078 -3.625 1.00 85.44 190 ALA A O 1
ATOM 1498 N N . GLU A 1 191 ? -5.178 -10.481 -5.195 1.00 83.69 191 GLU A N 1
ATOM 1499 C CA . GLU A 1 191 ? -6.086 -11.161 -6.135 1.00 83.69 191 GLU A CA 1
ATOM 1500 C C . GLU A 1 191 ? -5.424 -12.346 -6.866 1.00 83.69 191 GLU A C 1
ATOM 1502 O O . GLU A 1 191 ? -6.067 -13.069 -7.627 1.00 83.69 191 GLU A O 1
ATOM 1507 N N . GLY A 1 192 ? -4.141 -12.601 -6.597 1.00 69.44 192 GLY A N 1
ATOM 1508 C CA . GLY A 1 192 ? -3.450 -13.802 -7.046 1.00 69.44 192 GLY A CA 1
ATOM 1509 C C . GLY A 1 192 ? -2.821 -13.707 -8.434 1.00 69.44 192 GLY A C 1
ATOM 1510 O O . GLY A 1 192 ? -2.210 -14.685 -8.851 1.00 69.44 192 GLY A O 1
ATOM 1511 N N . GLU A 1 193 ? -2.852 -12.565 -9.125 1.00 66.69 193 GLU A N 1
ATOM 1512 C CA . GLU A 1 193 ? -2.160 -12.417 -10.421 1.00 66.69 193 GLU A CA 1
ATOM 1513 C C . GLU A 1 193 ? -0.649 -12.688 -10.309 1.00 66.69 193 GLU A C 1
ATOM 1515 O O . GLU A 1 193 ? -0.019 -13.196 -11.239 1.00 66.69 193 GLU A O 1
ATOM 1520 N N . LEU A 1 194 ? -0.075 -12.407 -9.135 1.00 66.62 194 LEU A N 1
ATOM 1521 C CA . LEU A 1 194 ? 1.333 -12.655 -8.818 1.00 66.62 194 LEU A CA 1
ATOM 1522 C C . LEU A 1 194 ? 1.559 -13.681 -7.696 1.00 66.62 194 LEU A C 1
ATOM 1524 O O . LEU A 1 194 ? 2.657 -14.229 -7.583 1.00 66.62 194 LEU A O 1
ATOM 1528 N N . CYS A 1 195 ? 0.537 -13.949 -6.878 1.00 70.50 195 CYS A N 1
ATOM 1529 C CA . CYS A 1 195 ? 0.610 -14.868 -5.738 1.00 70.50 195 CYS A CA 1
ATOM 1530 C C . CYS A 1 195 ? 0.009 -16.262 -6.016 1.00 70.50 195 CYS A C 1
ATOM 1532 O O . CYS A 1 195 ? 0.333 -17.210 -5.290 1.00 70.50 195 CYS A O 1
ATOM 1534 N N . ALA A 1 196 ? -0.802 -16.437 -7.070 1.00 57.53 196 ALA A N 1
ATOM 1535 C CA . ALA A 1 196 ? -1.276 -17.756 -7.496 1.00 57.53 196 ALA A CA 1
ATOM 1536 C C . ALA A 1 196 ? -0.126 -18.586 -8.100 1.00 57.53 196 ALA A C 1
ATOM 1538 O O . ALA A 1 196 ? 0.899 -18.056 -8.529 1.00 57.53 196 ALA A O 1
ATOM 1539 N N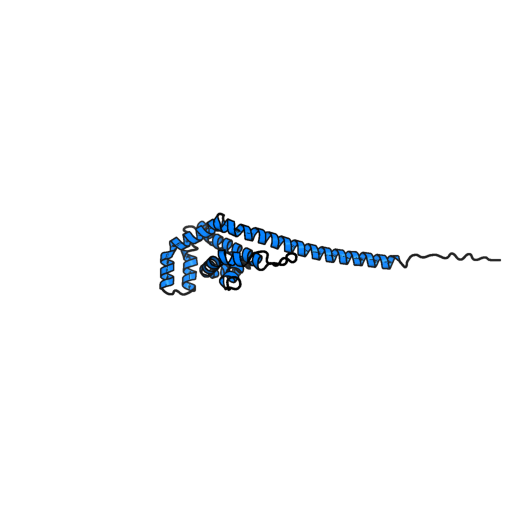 . ALA A 1 197 ? -0.228 -19.910 -7.981 1.00 46.31 197 ALA A N 1
ATOM 1540 C CA . ALA A 1 197 ? 0.803 -20.870 -8.384 1.00 46.31 197 ALA A CA 1
ATOM 1541 C C . ALA A 1 197 ? 0.893 -21.055 -9.901 1.00 46.31 197 ALA A C 1
ATOM 1543 O O . ALA A 1 1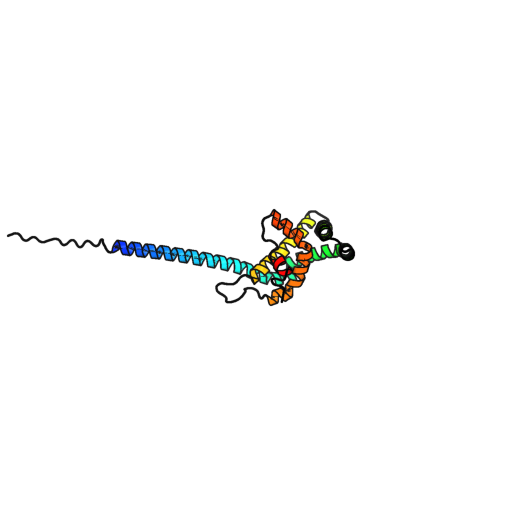97 ? -0.175 -21.114 -10.546 1.00 46.31 197 ALA A O 1
#

Foldseek 3Di:
DDDDPDDPPPDPPPPVVVVVVVVVVVVVVVVVVVVVVVVLVVVLVVLVVLLVVLVVVVVCCVPNPLVVLVVLLVVQCVVCVVVVVVCVVVVHDLVVLQVCCLVRSLDDPDPVSSVSNLVSLQVVQVSLVSNQSQQPDDRPPDPHRNDDLVVCLVRPLVVLQVSCSRCVVVQVVVCVVPVDPGNVRSVCSNVCVSNPD

Radius of gyration: 30.41 Å; Cα contacts (8 Å, |Δi|>4): 155; chains: 1; bounding box: 63×57×109 Å

pLDDT: mean 76.36, std 13.66, range [38.84, 92.5]

Secondary structure (DSSP, 8-state):
-------------SSHHHHHHHHHHHHHHHHHHHHHHHHHHHHHHHHHHHHHHHHHHHHHHHHSHHHHHHHHHHHHHHHTHHHHHHHHHTT--HHHHHHHIIIIIS--SSHHHHHHHHHHHHHHHHHHHHHHHHHHPBPSSSSSBSS-HHHHHHHHHHHHHHHHHHHHHHHHHHHHHHT--TTHHHHHHHTTTTT--

Sequence (197 aa):
MAVEATSKSLRPDGDRSAAFHYIELISWVATAVGIFLTFFQLAAANIDRRTGSALSYAESFSTGDLGDFRRLLTKSYLRNATNFEQLRTARATDEAVEAFVMSSVLSGESAAQTLELRMAVLEIADMFDQIYICIESRSLWTFGPRCDRSVVKTYFCEYAISFYDLYHWYLDDVSARFGSELGTGVKALAEGELCAA

Mean predicted aligned error: 12.95 Å

Organism: NCBI:txid2170577

Nearest PDB structures (foldseek):
  4k2p-assembly2_B  TM=2.879E-01  e=2.479E+00  Homo sapiens
  4k2p-assembly3_C  TM=2.858E-01  e=3.028E+00  Homo sapiens
  4k2o-assembly1_A  TM=2.888E-01  e=3.518E+00  Homo sapiens